Protein AF-A0A250XNU8-F1 (afdb_monomer_lite)

Secondary structure (DSSP, 8-state):
------PPP----------------------------S--HHHHHHHHHHHHHHHHHHHHHHHHHHHHHHHHHS--PPP-------------------TT--S------SS-HHHHTTTTT-PPPS---------HHHHHHHHHHHHHHHHHHHHHHHHHTS-GGGGSPPPSS-HHHHHHHHHHHHHHHHHHHHHHHTT-HHHHHHHHHHHHSTTT-HHHHHHHHHHT-S-HHHHHHHHHHHHHHHHHHHHH-THHHHTT-TT----HHHHHHHHHHHHHHHHHHHHHHHHHHHHS-HHHHHHHHHTS---

Sequence (311 aa):
MMLQCIQPNFQKCSKSLSNGVGKSKRSREHRLTRNSGPESSKAGLNEDVLARLKAAEEEAAMLRKELEAAKSRVSEPPATDVIEVKPKRFDSVDQRETVFTDKTQKRASWLSEADVEFFTGSAPPEESSQEGEGDPEMQQTVQKRLALGIIASLALGAFALVPTDALRLKPPKPMYFYIVPLLRIKDLLEECGPIIQDADWSTLRILLPRVTGPPNNARSNLDNVIALLDDTRTAEKATKLAAEFFEYLDSIDFNKYYDAMPSVTLTGAQNAQYAEFSGKALVVALQKLDSFLALLPSQAKADAITQMPVY

Radius of gyration: 34.99 Å; chains: 1; bounding box: 85×109×74 Å

Foldseek 3Di:
DDDDDDDDDDDDDDDDDDDDDDDDDDDDDDDDDDDDDPDPPPVVVVVVVVVVVVVVVVVVVVVVVVVVVVVVVVPDDDDDDDPDPPDDDPPPPDPPPPPDDDPDDPDDDPQDPVNVCVVPDPDDPPPDPDPDDDDVVVVVVVVVVVVVVVVVVVVVVVVVPPPCLVVPPQDPDDLLVLVLLLVVLLVLLVVVLVCLVVLVLVVVVVSLCCCCDPPSVNLVSLSNNLNPDPDPVLSVVSVVLSVLLVVLSVQLNCCVVVVVDPDDPQDPVNSNVSSVRSNVSSVVSSVSSVVSVVSDDPVSVVVNVVPHDDD

Structure (mmCIF, N/CA/C/O backbone):
data_AF-A0A250XNU8-F1
#
_entry.id   AF-A0A250XNU8-F1
#
loop_
_atom_site.group_PDB
_atom_site.id
_atom_site.type_symbol
_atom_site.label_atom_id
_atom_site.label_alt_id
_atom_site.label_comp_id
_atom_site.label_asym_id
_atom_site.label_entity_id
_atom_site.label_seq_id
_atom_site.pdbx_PDB_ins_code
_atom_site.Cartn_x
_atom_site.Cartn_y
_atom_site.Cartn_z
_atom_site.occupancy
_atom_site.B_iso_or_equiv
_atom_site.auth_seq_id
_atom_site.auth_comp_id
_atom_site.auth_asym_id
_atom_site.auth_atom_id
_atom_site.pdbx_PDB_model_num
ATOM 1 N N . MET A 1 1 ? 3.531 -50.150 -28.684 1.00 44.72 1 MET A N 1
ATOM 2 C CA . MET A 1 1 ? 4.680 -49.271 -28.992 1.00 44.72 1 MET A CA 1
ATOM 3 C C . MET A 1 1 ? 4.492 -47.995 -28.170 1.00 44.72 1 MET A C 1
ATOM 5 O O . MET A 1 1 ? 3.840 -47.084 -28.641 1.00 44.72 1 MET A O 1
ATOM 9 N N . MET A 1 2 ? 4.664 -47.987 -26.844 1.00 40.81 2 MET A N 1
ATOM 10 C CA . MET A 1 2 ? 5.919 -47.934 -26.069 1.00 40.81 2 MET A CA 1
ATOM 11 C C . MET A 1 2 ? 6.975 -46.991 -26.654 1.00 40.81 2 MET A C 1
ATOM 13 O O . MET A 1 2 ? 7.765 -47.409 -27.491 1.00 40.81 2 MET A O 1
ATOM 17 N N . LEU A 1 3 ? 6.998 -45.756 -26.151 1.00 45.66 3 LEU A N 1
ATOM 18 C CA . LEU A 1 3 ? 8.176 -44.893 -26.105 1.00 45.66 3 LEU A CA 1
ATOM 19 C C . LEU A 1 3 ? 8.165 -44.169 -24.751 1.00 45.66 3 LEU A C 1
ATOM 21 O O . LEU A 1 3 ? 7.416 -43.225 -24.523 1.00 45.66 3 LEU A O 1
ATOM 25 N N . GLN A 1 4 ? 8.951 -44.729 -23.832 1.00 46.41 4 GLN A N 1
ATOM 26 C CA . GLN A 1 4 ? 9.389 -44.139 -22.572 1.00 46.41 4 GLN A CA 1
ATOM 27 C C . GLN A 1 4 ? 10.620 -43.263 -22.845 1.00 46.41 4 GLN A C 1
ATOM 29 O O . GLN A 1 4 ? 11.576 -43.747 -23.443 1.00 46.41 4 GLN A O 1
ATOM 34 N N . CYS A 1 5 ? 10.634 -42.034 -22.330 1.00 46.59 5 CYS A N 1
ATOM 35 C CA . CYS A 1 5 ? 11.836 -41.217 -22.110 1.00 46.59 5 CYS A CA 1
ATOM 36 C C . CYS A 1 5 ? 11.643 -40.525 -20.746 1.00 46.59 5 CYS A C 1
ATOM 38 O O . CYS A 1 5 ? 10.775 -39.673 -20.608 1.00 46.59 5 CYS A O 1
ATOM 40 N N . ILE A 1 6 ? 12.129 -41.127 -19.656 1.00 53.00 6 ILE A N 1
ATOM 41 C CA . ILE A 1 6 ? 13.430 -40.879 -18.998 1.00 53.00 6 ILE A CA 1
ATOM 42 C C . ILE A 1 6 ? 13.467 -39.521 -18.275 1.00 53.00 6 ILE A C 1
ATOM 44 O O . ILE A 1 6 ? 13.682 -38.474 -18.877 1.00 53.00 6 ILE A O 1
ATOM 48 N N . GLN A 1 7 ? 13.309 -39.584 -16.950 1.00 45.78 7 GLN A N 1
ATOM 49 C CA . GLN A 1 7 ? 13.740 -38.553 -16.003 1.00 45.78 7 GLN A CA 1
ATOM 50 C C . GLN A 1 7 ? 15.208 -38.760 -15.606 1.00 45.78 7 GLN A C 1
ATOM 52 O O . GLN A 1 7 ? 15.625 -39.915 -15.471 1.00 45.78 7 GLN A O 1
ATOM 57 N N . PRO A 1 8 ? 15.951 -37.694 -15.262 1.00 60.38 8 PRO A N 1
ATOM 58 C CA . PRO A 1 8 ? 17.118 -37.811 -14.408 1.00 60.38 8 PRO A CA 1
ATOM 59 C C . PRO A 1 8 ? 16.835 -37.338 -12.973 1.00 60.38 8 PRO A C 1
ATOM 61 O O . PRO A 1 8 ? 16.539 -36.178 -12.698 1.00 60.38 8 PRO A O 1
ATOM 64 N N . ASN A 1 9 ? 17.006 -38.297 -12.064 1.00 39.38 9 ASN A N 1
ATOM 65 C CA . ASN A 1 9 ? 17.339 -38.135 -10.653 1.00 39.38 9 ASN A CA 1
ATOM 66 C C . ASN A 1 9 ? 18.546 -37.198 -10.469 1.00 39.38 9 ASN A C 1
ATOM 68 O O . ASN A 1 9 ? 19.598 -37.452 -11.053 1.00 39.38 9 ASN A O 1
ATOM 72 N N . PHE A 1 10 ? 18.460 -36.235 -9.549 1.00 43.62 10 PHE A N 1
ATOM 73 C CA . PHE A 1 10 ? 19.642 -35.671 -8.890 1.00 43.62 10 PHE A CA 1
ATOM 74 C C . PHE A 1 10 ? 19.550 -35.900 -7.380 1.00 43.62 10 PHE A C 1
ATOM 76 O O . PHE A 1 10 ? 18.872 -35.196 -6.634 1.00 43.62 10 PHE A O 1
ATOM 83 N N . GLN A 1 11 ? 20.234 -36.957 -6.945 1.00 44.53 11 GLN A N 1
ATOM 84 C CA . GLN A 1 11 ? 20.509 -37.259 -5.550 1.00 44.53 11 GLN A CA 1
ATOM 85 C C . GLN A 1 11 ? 21.626 -36.356 -5.009 1.00 44.53 11 GLN A C 1
ATOM 87 O O . GLN A 1 11 ? 22.696 -36.246 -5.596 1.00 44.53 11 GLN A O 1
ATOM 92 N N . LYS A 1 12 ? 21.352 -35.792 -3.828 1.00 39.25 12 LYS A N 1
ATOM 93 C CA . LYS A 1 12 ? 22.215 -35.700 -2.636 1.00 39.25 12 LYS A CA 1
ATOM 94 C C . LYS A 1 12 ? 23.729 -35.555 -2.858 1.00 39.25 12 LYS A C 1
ATOM 96 O O . LYS A 1 12 ? 24.420 -36.526 -3.144 1.00 39.25 12 LYS A O 1
ATOM 101 N N . CYS A 1 13 ? 24.257 -34.403 -2.442 1.00 37.22 13 CYS A N 1
ATOM 102 C CA . CYS A 1 13 ? 25.621 -34.300 -1.930 1.00 37.22 13 CYS A CA 1
ATOM 103 C C . CYS A 1 13 ? 25.599 -33.662 -0.531 1.00 37.22 13 CYS A C 1
ATOM 105 O O . CYS A 1 13 ? 25.370 -32.468 -0.362 1.00 37.22 13 CYS A O 1
ATOM 107 N N . SER A 1 14 ? 25.783 -34.508 0.480 1.00 41.81 14 SER A N 1
ATOM 108 C CA . SER A 1 14 ? 26.055 -34.174 1.878 1.00 41.81 14 SER A CA 1
ATOM 109 C C . SER A 1 14 ? 27.567 -34.090 2.116 1.00 41.81 14 SER A C 1
ATOM 111 O O . SER A 1 14 ? 28.265 -34.997 1.663 1.00 41.81 14 SER A O 1
ATOM 113 N N . LYS A 1 15 ? 28.042 -33.083 2.867 1.00 45.88 15 LYS A N 1
ATOM 114 C CA . LYS A 1 15 ? 29.279 -33.038 3.702 1.00 45.88 15 LYS A CA 1
ATOM 115 C C . LYS A 1 15 ? 29.404 -31.608 4.265 1.00 45.88 15 LYS A C 1
ATOM 117 O O . LYS A 1 15 ? 29.490 -30.667 3.494 1.00 45.88 15 LYS A O 1
ATOM 122 N N . SER A 1 16 ? 29.123 -31.344 5.543 1.00 38.50 16 SER A N 1
ATOM 123 C CA . SER A 1 16 ? 29.946 -31.564 6.752 1.00 38.50 16 SER A CA 1
ATOM 124 C C . SER A 1 16 ? 31.212 -30.691 6.841 1.00 38.50 16 SER A C 1
ATOM 126 O O . SER A 1 16 ? 32.214 -31.002 6.207 1.00 38.50 16 SER A O 1
ATOM 128 N N . LEU A 1 17 ? 31.167 -29.669 7.702 1.00 41.94 17 LEU A N 1
ATOM 129 C CA . LEU A 1 17 ? 32.287 -29.002 8.398 1.00 41.94 17 LEU A CA 1
ATOM 130 C C . LEU A 1 17 ? 31.628 -28.178 9.527 1.00 41.94 17 LEU A C 1
ATOM 132 O O . LEU A 1 17 ? 30.915 -27.228 9.238 1.00 41.94 17 LEU A O 1
ATOM 136 N N . SER A 1 18 ? 31.497 -28.635 10.775 1.00 38.06 18 SER A N 1
ATOM 137 C CA . SER A 1 18 ? 32.474 -28.931 11.837 1.00 38.06 18 SER A CA 1
ATOM 138 C C . SER A 1 18 ? 33.272 -27.722 12.360 1.00 38.06 18 SER A C 1
ATOM 140 O O . SER A 1 18 ? 34.237 -27.295 11.739 1.00 38.06 18 SER A O 1
ATOM 142 N N . ASN A 1 19 ? 32.905 -27.334 13.588 1.00 34.69 19 ASN A N 1
ATOM 143 C CA . ASN A 1 19 ? 33.719 -26.843 14.708 1.00 34.69 19 ASN A CA 1
ATOM 144 C C . ASN A 1 19 ? 34.368 -25.447 14.672 1.00 34.69 19 ASN A C 1
ATOM 146 O O . ASN A 1 19 ? 35.379 -25.212 14.024 1.00 34.69 19 ASN A O 1
ATOM 150 N N . GLY A 1 20 ? 33.882 -24.598 15.586 1.00 34.53 20 GLY A N 1
ATOM 151 C CA . GLY A 1 20 ? 34.583 -23.440 16.140 1.00 34.53 20 GLY A CA 1
ATOM 152 C C . GLY A 1 20 ? 34.118 -23.174 17.576 1.00 34.53 20 GLY A C 1
ATOM 153 O O . GLY A 1 20 ? 33.147 -22.463 17.806 1.00 34.53 20 GLY A O 1
ATOM 154 N N . VAL A 1 21 ? 34.790 -23.805 18.540 1.00 38.69 21 VAL A N 1
ATOM 155 C CA . VAL A 1 21 ? 34.647 -23.605 19.990 1.00 38.69 21 VAL A CA 1
ATOM 156 C C . VAL A 1 21 ? 35.494 -22.402 20.410 1.00 38.69 21 VAL A C 1
ATOM 158 O O . VAL A 1 21 ? 36.678 -22.356 20.096 1.00 38.69 21 VAL A O 1
ATOM 161 N N . GLY A 1 22 ? 34.925 -21.477 21.188 1.00 35.28 22 GLY A N 1
ATOM 162 C CA . GLY A 1 22 ? 35.669 -20.379 21.813 1.00 35.28 22 GLY A CA 1
ATOM 163 C C . GLY A 1 22 ? 34.950 -19.810 23.037 1.00 35.28 22 GLY A C 1
ATOM 164 O O . GLY A 1 22 ? 34.123 -18.914 22.923 1.00 35.28 22 GLY A O 1
ATOM 165 N N . LYS A 1 23 ? 35.264 -20.347 24.221 1.00 39.94 23 LYS A N 1
ATOM 166 C CA . LYS A 1 23 ? 34.900 -19.807 25.544 1.00 39.94 23 LYS A CA 1
ATOM 167 C C . LYS A 1 23 ? 35.956 -18.786 25.999 1.00 39.94 23 LYS A C 1
ATOM 169 O O . LYS A 1 23 ? 37.128 -19.141 25.999 1.00 39.94 23 LYS A O 1
ATOM 174 N N . SER A 1 24 ? 35.556 -17.622 26.525 1.00 36.47 24 SER A N 1
ATOM 175 C CA . SER A 1 24 ? 36.262 -16.903 27.617 1.00 36.47 24 SER A CA 1
ATOM 176 C C . SER A 1 24 ? 35.416 -15.706 28.091 1.00 36.47 24 SER A C 1
ATOM 178 O O . SER A 1 24 ? 35.106 -14.827 27.303 1.00 36.47 24 SER A O 1
ATOM 180 N N . LYS A 1 25 ? 34.764 -15.783 29.260 1.00 40.06 25 LYS A N 1
ATOM 181 C CA . LYS A 1 25 ? 35.208 -15.336 30.606 1.00 40.06 25 LYS A CA 1
ATOM 182 C C . LYS A 1 25 ? 35.090 -13.818 30.872 1.00 40.06 25 LYS A C 1
ATOM 184 O O . LYS A 1 25 ? 35.911 -13.033 30.432 1.00 40.06 25 LYS A O 1
ATOM 189 N N . ARG A 1 26 ? 34.092 -13.497 31.714 1.00 40.00 26 ARG A N 1
ATOM 190 C CA . ARG A 1 26 ? 34.085 -12.596 32.895 1.00 40.00 26 ARG A CA 1
ATOM 191 C C . ARG A 1 26 ? 35.078 -11.418 32.950 1.00 40.00 26 ARG A C 1
ATOM 193 O O . ARG A 1 26 ? 36.267 -11.642 33.128 1.00 40.00 26 ARG A O 1
ATOM 200 N N . SER A 1 27 ? 34.519 -10.217 33.114 1.00 38.59 27 SER A N 1
ATOM 201 C CA . SER A 1 27 ? 34.834 -9.261 34.200 1.00 38.59 27 SER A CA 1
ATOM 202 C C . SER A 1 27 ? 33.650 -8.288 34.324 1.00 38.59 27 SER A C 1
ATOM 204 O O . SER A 1 27 ? 33.227 -7.730 33.323 1.00 38.59 27 SER A O 1
ATOM 206 N N . ARG A 1 28 ? 32.871 -8.290 35.412 1.00 37.62 28 ARG A N 1
ATOM 207 C CA . ARG A 1 28 ? 33.139 -7.791 36.777 1.00 37.62 28 ARG A CA 1
ATOM 208 C C . ARG A 1 28 ? 32.902 -6.276 36.886 1.00 37.62 28 ARG A C 1
ATOM 210 O O . ARG A 1 28 ? 33.751 -5.478 36.528 1.00 37.62 28 ARG A O 1
ATOM 217 N N . GLU A 1 29 ? 31.697 -5.969 37.365 1.00 36.50 29 GLU A N 1
ATOM 218 C CA . GLU A 1 29 ? 31.334 -4.948 38.357 1.00 36.50 29 GLU A CA 1
ATOM 219 C C . GLU A 1 29 ? 32.153 -3.647 38.411 1.00 36.50 29 GLU A C 1
ATOM 221 O O . GLU A 1 29 ? 33.276 -3.626 38.903 1.00 36.50 29 GLU A O 1
ATOM 226 N N . HIS A 1 30 ? 31.479 -2.531 38.122 1.00 35.28 30 HIS A N 1
ATOM 227 C CA . HIS A 1 30 ? 31.631 -1.316 38.918 1.00 35.28 30 HIS A CA 1
ATOM 228 C C . HIS A 1 30 ? 30.250 -0.820 39.358 1.00 35.28 30 HIS A C 1
ATOM 230 O O . HIS A 1 30 ? 29.463 -0.263 38.598 1.00 35.28 30 HIS A O 1
ATOM 236 N N . ARG A 1 31 ? 29.969 -1.100 40.629 1.00 34.94 31 ARG A N 1
ATOM 237 C CA . ARG A 1 31 ? 28.932 -0.510 41.471 1.00 34.94 31 ARG A CA 1
ATOM 238 C C . ARG A 1 31 ? 29.526 0.751 42.099 1.00 34.94 31 ARG A C 1
ATOM 240 O O . ARG A 1 31 ? 30.654 0.666 42.571 1.00 34.94 31 ARG A O 1
ATOM 247 N N . LEU A 1 32 ? 28.774 1.855 42.126 1.00 41.28 32 LEU A N 1
ATOM 248 C CA . LEU A 1 32 ? 28.656 2.848 43.221 1.00 41.28 32 LEU A CA 1
ATOM 249 C C . LEU A 1 32 ? 27.839 4.053 42.702 1.00 41.28 32 LEU A C 1
ATOM 251 O O . LEU A 1 32 ? 28.305 4.837 41.890 1.00 41.28 32 LEU A O 1
ATOM 255 N N . THR A 1 33 ? 26.526 4.044 42.955 1.00 40.72 33 THR A N 1
ATOM 256 C CA . THR A 1 33 ? 25.813 4.925 43.913 1.00 40.72 33 THR A CA 1
ATOM 257 C C . THR A 1 33 ? 25.636 6.381 43.476 1.00 40.72 33 THR A C 1
ATOM 259 O O . THR A 1 33 ? 26.584 7.154 43.554 1.00 40.72 33 THR A O 1
ATOM 262 N N . ARG A 1 34 ? 24.379 6.799 43.256 1.00 34.59 34 ARG A N 1
ATOM 263 C CA . ARG A 1 34 ? 23.785 7.898 44.039 1.00 34.59 34 ARG A CA 1
ATOM 264 C C . ARG A 1 34 ? 22.257 7.932 43.929 1.00 34.59 34 ARG A C 1
ATOM 266 O O . ARG A 1 34 ? 21.707 8.058 42.844 1.00 34.59 34 ARG A O 1
ATOM 273 N N . ASN A 1 35 ? 21.610 7.832 45.087 1.00 41.72 35 ASN A N 1
ATOM 274 C CA . ASN A 1 35 ? 20.234 8.251 45.335 1.00 41.72 35 ASN A CA 1
ATOM 275 C C . ASN A 1 35 ? 20.108 9.774 45.178 1.00 41.72 35 ASN A C 1
ATOM 277 O O . ASN A 1 35 ? 20.886 10.500 45.797 1.00 41.72 35 ASN A O 1
ATOM 281 N N . SER A 1 36 ? 19.066 10.234 44.487 1.00 39.69 36 SER A N 1
ATOM 282 C CA . SER A 1 36 ? 18.329 11.467 44.810 1.00 39.69 36 SER A CA 1
ATOM 283 C C . SER A 1 36 ? 16.967 11.421 44.109 1.00 39.69 36 SER A C 1
ATOM 285 O O . SER A 1 36 ? 16.908 11.167 42.909 1.00 39.69 36 SER A O 1
ATOM 287 N N . GLY A 1 37 ? 15.890 11.572 44.884 1.00 32.59 37 GLY A N 1
ATOM 288 C CA . GLY A 1 37 ? 14.507 11.326 44.471 1.00 32.59 37 GLY A CA 1
ATOM 289 C C . GLY A 1 37 ? 13.904 12.349 43.493 1.00 32.59 37 GLY A C 1
ATOM 290 O O . GLY A 1 37 ? 14.539 13.351 43.163 1.00 32.59 37 GLY A O 1
ATOM 291 N N . PRO A 1 38 ? 12.668 12.100 43.022 1.00 45.50 38 PRO A N 1
ATOM 292 C CA . PRO A 1 38 ? 12.003 12.917 42.019 1.00 45.50 38 PRO A CA 1
ATOM 293 C C . PRO A 1 38 ? 11.089 13.959 42.680 1.00 45.50 38 PRO A C 1
ATOM 295 O O . PRO A 1 38 ? 9.905 13.703 42.848 1.00 45.50 38 PRO A O 1
ATOM 298 N N . GLU A 1 39 ? 11.611 15.136 43.039 1.00 43.91 39 GLU A N 1
ATOM 299 C CA . GLU A 1 39 ? 10.767 16.260 43.509 1.00 43.91 39 GLU A CA 1
ATOM 300 C C . GLU A 1 39 ? 11.142 17.648 42.942 1.00 43.91 39 GLU A C 1
ATOM 302 O O . GLU A 1 39 ? 10.697 18.664 43.464 1.00 43.91 39 GLU A O 1
ATOM 307 N N . SER A 1 40 ? 11.885 17.751 41.829 1.00 47.72 40 SER A N 1
ATOM 308 C CA . SER A 1 40 ? 12.228 19.069 41.238 1.00 47.72 40 SER A CA 1
ATOM 309 C C . SER A 1 40 ? 11.658 19.359 39.841 1.00 47.72 40 SER A C 1
ATOM 311 O O . SER A 1 40 ? 11.970 20.395 39.258 1.00 47.72 40 SER A O 1
ATOM 313 N N . SER A 1 41 ? 10.812 18.496 39.273 1.00 53.53 41 SER A N 1
ATOM 314 C CA . SER A 1 41 ? 10.360 18.625 37.875 1.00 53.53 41 SER A CA 1
ATOM 315 C C . SER A 1 41 ? 9.197 19.600 37.645 1.00 53.53 41 SER A C 1
ATOM 317 O O . SER A 1 41 ? 8.913 19.924 36.499 1.00 53.53 41 SER A O 1
ATOM 319 N N . LYS A 1 42 ? 8.535 20.116 38.692 1.00 52.03 42 LYS A N 1
ATOM 320 C CA . LYS A 1 42 ? 7.447 21.108 38.541 1.00 52.03 42 LYS A CA 1
ATOM 321 C C . LYS A 1 42 ? 7.910 22.567 38.588 1.00 52.03 42 LYS A C 1
ATOM 323 O O . LYS A 1 42 ? 7.225 23.420 38.041 1.00 52.03 42 LYS A O 1
ATOM 328 N N . ALA A 1 43 ? 9.053 22.862 39.207 1.00 52.59 43 ALA A N 1
ATOM 329 C CA . ALA A 1 43 ? 9.568 24.231 39.286 1.00 52.59 43 ALA A CA 1
ATOM 330 C C . ALA A 1 43 ? 10.252 24.667 37.976 1.00 52.59 43 ALA A C 1
ATOM 332 O O . ALA A 1 43 ? 9.973 25.758 37.491 1.00 52.59 43 ALA A O 1
ATOM 333 N N . GLY A 1 44 ? 11.044 23.784 37.351 1.00 54.00 44 GLY A N 1
ATOM 334 C CA . GLY A 1 44 ? 11.742 24.091 36.092 1.00 54.00 44 GLY A CA 1
ATOM 335 C C . GLY A 1 44 ? 10.809 24.286 34.890 1.00 54.00 44 GLY A C 1
ATOM 336 O O . GLY A 1 44 ? 11.017 25.189 34.092 1.00 54.00 44 GLY A O 1
ATOM 337 N N . LEU A 1 45 ? 9.711 23.522 34.810 1.00 54.59 45 LEU A N 1
ATOM 338 C CA . LEU A 1 45 ? 8.732 23.663 33.722 1.00 54.59 45 LEU A CA 1
ATOM 339 C C . LEU A 1 45 ? 7.988 25.009 33.758 1.00 54.59 45 LEU A C 1
ATOM 341 O O . LEU A 1 45 ? 7.628 25.532 32.708 1.00 54.59 45 LEU A O 1
ATOM 345 N N . ASN A 1 46 ? 7.765 25.587 34.941 1.00 62.75 46 ASN A N 1
ATOM 346 C CA . ASN A 1 46 ? 7.107 26.891 35.061 1.00 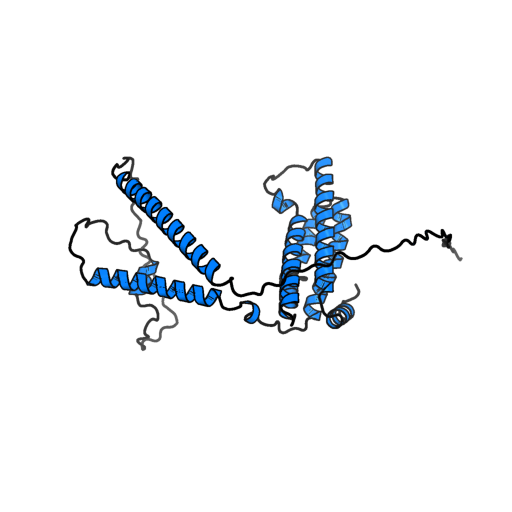62.75 46 ASN A CA 1
ATOM 347 C C . ASN A 1 46 ? 8.043 28.038 34.659 1.00 62.75 46 ASN A C 1
ATOM 349 O O . ASN A 1 46 ? 7.595 29.018 34.069 1.00 62.75 46 ASN A O 1
ATOM 353 N N . GLU A 1 47 ? 9.336 27.907 34.950 1.00 70.31 47 GLU A N 1
ATOM 354 C CA . GLU A 1 47 ? 10.344 28.907 34.601 1.00 70.31 47 GLU A CA 1
ATOM 355 C C . GLU A 1 47 ? 10.640 28.905 33.091 1.00 70.31 47 GLU A C 1
ATOM 357 O O . GLU A 1 47 ? 10.676 29.970 32.474 1.00 70.31 47 GLU A O 1
ATOM 362 N N . ASP A 1 48 ? 10.686 27.725 32.462 1.00 70.81 48 ASP A N 1
ATOM 363 C CA . ASP A 1 48 ? 10.819 27.581 31.006 1.00 70.81 48 ASP A CA 1
ATOM 364 C C . ASP A 1 48 ? 9.596 28.123 30.243 1.00 70.81 48 ASP A C 1
ATOM 366 O O . ASP A 1 48 ? 9.733 28.751 29.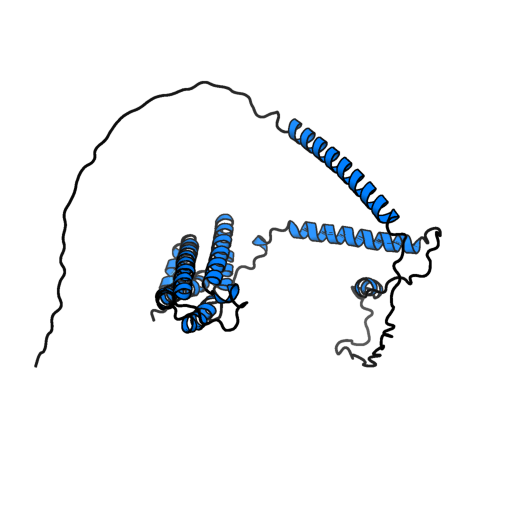190 1.00 70.81 48 ASP A O 1
ATOM 370 N N . VAL A 1 49 ? 8.382 27.934 30.774 1.00 71.00 49 VAL A N 1
ATOM 371 C CA . VAL A 1 49 ? 7.154 28.498 30.183 1.00 71.00 49 VAL A CA 1
ATOM 372 C C . VAL A 1 49 ? 7.119 30.022 30.330 1.00 71.00 49 VAL A C 1
ATOM 374 O O . VAL A 1 49 ? 6.745 30.712 29.383 1.00 71.00 49 VAL A O 1
ATOM 377 N N . LEU A 1 50 ? 7.566 30.568 31.467 1.00 76.00 50 LEU A N 1
ATOM 378 C CA . LEU A 1 50 ? 7.679 32.018 31.672 1.00 76.00 50 LEU A CA 1
ATOM 379 C C . LEU A 1 50 ? 8.738 32.654 30.760 1.00 76.00 50 LEU A C 1
ATOM 381 O O . LEU A 1 50 ? 8.510 33.742 30.231 1.00 76.00 50 LEU A O 1
ATOM 385 N N . ALA A 1 51 ? 9.865 31.978 30.530 1.00 80.81 51 ALA A N 1
ATOM 386 C CA . ALA A 1 51 ? 10.880 32.425 29.577 1.00 80.81 51 ALA A CA 1
ATOM 387 C C . ALA A 1 51 ? 10.341 32.423 28.137 1.00 80.81 51 ALA A C 1
ATOM 389 O O . ALA A 1 51 ? 10.562 33.370 27.382 1.00 80.81 51 ALA A O 1
ATOM 390 N N . ARG A 1 52 ? 9.561 31.398 27.774 1.00 78.81 52 ARG A N 1
ATOM 391 C CA . ARG A 1 52 ? 8.947 31.280 26.447 1.00 78.81 52 ARG A CA 1
ATOM 392 C C . ARG A 1 52 ? 7.827 32.296 26.208 1.00 78.81 52 ARG A C 1
ATOM 394 O O . ARG A 1 52 ? 7.685 32.771 25.087 1.00 78.81 52 ARG A O 1
ATOM 401 N N . LEU A 1 53 ? 7.073 32.665 27.246 1.00 76.00 53 LEU A N 1
ATOM 402 C CA . LEU A 1 53 ? 6.070 33.735 27.176 1.00 76.00 53 LEU A CA 1
ATOM 403 C C . LEU A 1 53 ? 6.716 35.108 26.968 1.00 76.00 53 LEU A C 1
ATOM 405 O O . LEU A 1 53 ? 6.258 35.860 26.116 1.00 76.00 53 LEU A O 1
ATOM 409 N N . LYS A 1 54 ? 7.818 35.406 27.668 1.00 82.75 54 LYS A N 1
ATOM 410 C CA . LYS A 1 54 ? 8.558 36.663 27.468 1.00 82.75 54 LYS A CA 1
ATOM 411 C C . LYS A 1 54 ? 9.160 36.769 26.067 1.00 82.75 54 LYS A C 1
ATOM 413 O O . LYS A 1 54 ? 9.023 37.807 25.432 1.00 82.75 54 LYS A O 1
ATOM 418 N N . ALA A 1 55 ? 9.745 35.684 25.554 1.00 81.19 55 ALA A N 1
ATOM 419 C CA . ALA A 1 55 ? 10.253 35.649 24.182 1.00 81.19 55 ALA A CA 1
ATOM 420 C C . ALA A 1 55 ? 9.133 35.872 23.145 1.00 81.19 55 ALA A C 1
ATOM 422 O O . ALA A 1 55 ? 9.308 36.623 22.189 1.00 81.19 55 ALA A O 1
ATOM 423 N N . ALA A 1 56 ? 7.953 35.284 23.368 1.00 78.69 56 ALA A N 1
ATOM 424 C CA . ALA A 1 56 ? 6.798 35.476 22.493 1.00 78.69 56 ALA A CA 1
ATOM 425 C C . ALA A 1 56 ? 6.230 36.909 22.548 1.00 78.69 56 ALA A C 1
ATOM 427 O O . ALA A 1 56 ? 5.786 37.434 21.526 1.00 78.69 56 ALA A O 1
ATOM 428 N N . GLU A 1 57 ? 6.255 37.563 23.714 1.00 79.56 57 GLU A N 1
ATOM 429 C CA . GLU A 1 57 ? 5.847 38.968 23.852 1.00 79.56 57 GLU A CA 1
ATOM 430 C C . GLU A 1 57 ? 6.810 39.926 23.131 1.00 79.56 57 GLU A C 1
ATOM 432 O O . GLU A 1 57 ? 6.364 40.881 22.489 1.00 79.56 57 GLU A O 1
ATOM 437 N N . GLU A 1 58 ? 8.116 39.651 23.168 1.00 82.25 58 GLU A N 1
ATOM 438 C CA . GLU A 1 58 ? 9.132 40.447 22.469 1.00 82.25 58 GLU A CA 1
ATOM 439 C C . GLU A 1 58 ? 9.024 40.318 20.940 1.00 82.25 58 GLU A C 1
ATOM 441 O O . GLU A 1 58 ? 9.062 41.327 20.228 1.00 82.25 58 GLU A O 1
ATOM 446 N N . GLU A 1 59 ? 8.793 39.109 20.419 1.00 69.31 59 GLU A N 1
ATOM 447 C CA . GLU A 1 59 ? 8.577 38.888 18.982 1.00 69.31 59 GLU A CA 1
ATOM 448 C C . GLU A 1 59 ? 7.264 39.518 18.488 1.00 69.31 59 GLU A C 1
ATOM 450 O O . GLU A 1 59 ? 7.224 40.134 17.418 1.00 69.31 59 GLU A O 1
ATOM 455 N N . ALA A 1 60 ? 6.196 39.465 19.290 1.00 70.62 60 ALA A N 1
ATOM 456 C CA . ALA A 1 60 ? 4.933 40.124 18.959 1.00 70.62 60 ALA A CA 1
ATOM 457 C C . ALA A 1 60 ? 5.068 41.657 18.914 1.00 70.62 60 ALA A C 1
ATOM 459 O O . ALA A 1 60 ? 4.447 42.315 18.072 1.00 70.62 60 ALA A O 1
ATOM 460 N N . ALA A 1 61 ? 5.892 42.243 19.787 1.00 77.19 61 ALA A N 1
ATOM 461 C CA . ALA A 1 61 ? 6.175 43.676 19.768 1.00 77.19 61 ALA A CA 1
ATOM 462 C C . ALA A 1 61 ? 6.980 44.091 18.524 1.00 77.19 61 ALA A C 1
ATOM 464 O O . ALA A 1 61 ? 6.731 45.161 17.964 1.00 77.19 61 ALA A O 1
ATOM 465 N N . MET A 1 62 ? 7.902 43.244 18.058 1.00 80.94 62 MET A N 1
ATOM 466 C CA . MET A 1 62 ? 8.643 43.466 16.810 1.00 80.94 62 MET A CA 1
ATOM 467 C C . MET A 1 62 ? 7.721 43.407 15.588 1.00 80.94 62 MET A C 1
ATOM 469 O O . MET A 1 62 ? 7.711 44.341 14.789 1.00 80.94 62 MET A O 1
ATOM 473 N N . LEU A 1 63 ? 6.862 42.390 15.497 1.00 71.12 63 LEU A N 1
ATOM 474 C CA . LEU A 1 63 ? 5.900 42.255 14.397 1.00 71.12 63 LEU A CA 1
ATOM 475 C C . LEU A 1 63 ? 4.870 43.393 14.367 1.00 71.12 63 LEU A C 1
ATOM 477 O O . LEU A 1 63 ? 4.455 43.828 13.294 1.00 71.12 63 LEU A O 1
ATOM 481 N N . ARG A 1 64 ? 4.476 43.932 15.529 1.00 78.12 64 ARG A N 1
ATOM 482 C CA . ARG A 1 64 ? 3.623 45.133 15.586 1.00 78.12 64 ARG A CA 1
ATOM 483 C C . ARG A 1 64 ? 4.327 46.368 15.035 1.00 78.12 64 ARG A C 1
ATOM 485 O O . ARG A 1 64 ? 3.713 47.101 14.266 1.00 78.12 64 ARG A O 1
ATOM 492 N N . LYS A 1 65 ? 5.611 46.558 15.352 1.00 84.00 65 LYS A N 1
ATOM 493 C CA . LYS A 1 65 ? 6.415 47.646 14.773 1.00 84.00 65 LYS A CA 1
ATOM 494 C C . LYS A 1 65 ? 6.592 47.478 13.265 1.00 84.00 65 LYS A C 1
ATOM 496 O O . LYS A 1 65 ? 6.507 48.462 12.538 1.00 84.00 65 LYS A O 1
ATOM 501 N N . GLU A 1 66 ? 6.783 46.253 12.780 1.00 80.81 66 GLU A N 1
ATOM 502 C CA . GLU A 1 66 ? 6.849 45.968 11.342 1.00 80.81 66 GLU A CA 1
ATOM 503 C C . GLU A 1 66 ? 5.511 46.221 10.640 1.00 80.81 66 GLU A C 1
ATOM 505 O O . GLU A 1 66 ? 5.501 46.791 9.553 1.00 80.81 66 GLU A O 1
ATOM 510 N N . LEU A 1 67 ? 4.378 45.884 11.266 1.00 73.62 67 LEU A N 1
ATOM 511 C CA . LEU A 1 67 ? 3.051 46.183 10.722 1.00 73.62 67 LEU A CA 1
ATOM 512 C C . LEU A 1 67 ? 2.727 47.679 10.735 1.00 73.62 67 LEU A C 1
ATOM 514 O O . LEU A 1 67 ? 2.114 48.167 9.791 1.00 73.62 67 LEU A O 1
ATOM 518 N N . GLU A 1 68 ? 3.135 48.426 11.757 1.00 77.00 68 GLU A N 1
ATOM 519 C CA . GLU A 1 68 ? 3.001 49.890 11.785 1.00 77.00 68 GLU A CA 1
ATOM 520 C C . GLU A 1 68 ? 3.917 50.559 10.744 1.00 77.00 68 GLU A C 1
ATOM 522 O O . GLU A 1 68 ? 3.509 51.497 10.050 1.00 77.00 68 GLU A O 1
ATOM 527 N N . ALA A 1 69 ? 5.121 50.019 10.536 1.00 75.12 69 ALA A N 1
ATOM 528 C CA . ALA A 1 69 ? 6.019 50.445 9.464 1.00 75.12 69 ALA A CA 1
ATOM 529 C C . ALA A 1 69 ? 5.484 50.069 8.067 1.00 75.12 69 ALA A C 1
ATOM 531 O O . ALA A 1 69 ? 5.637 50.836 7.119 1.00 75.12 69 ALA A O 1
ATOM 532 N N . ALA A 1 70 ? 4.814 48.924 7.923 1.00 69.06 70 ALA A N 1
ATOM 533 C CA . ALA A 1 70 ? 4.170 48.518 6.676 1.00 69.06 70 ALA A CA 1
ATOM 534 C C . ALA A 1 70 ? 2.923 49.364 6.387 1.00 69.06 70 ALA A C 1
ATOM 536 O O . ALA A 1 70 ? 2.734 49.805 5.259 1.00 69.06 70 ALA A O 1
ATOM 537 N N . LYS A 1 71 ? 2.115 49.676 7.407 1.00 70.56 71 LYS A N 1
ATOM 538 C CA . LYS A 1 71 ? 0.945 50.558 7.277 1.00 70.56 71 LYS A CA 1
ATOM 539 C C . LYS A 1 71 ? 1.329 51.983 6.886 1.00 70.56 71 LYS A C 1
ATOM 541 O O . LYS A 1 71 ? 0.635 52.585 6.078 1.00 70.56 71 LYS A O 1
ATOM 546 N N . SER A 1 72 ? 2.450 52.501 7.388 1.00 62.97 72 SER A N 1
ATOM 547 C CA . SER A 1 72 ? 2.956 53.819 6.973 1.00 62.97 72 SER A CA 1
ATOM 548 C C . SER A 1 72 ? 3.604 53.824 5.580 1.00 62.97 72 SER A C 1
ATOM 550 O O . SER A 1 72 ? 3.687 54.881 4.962 1.00 62.97 72 SER A O 1
ATOM 552 N N . ARG A 1 73 ? 3.998 52.660 5.037 1.00 56.12 73 ARG A N 1
ATOM 553 C CA . ARG A 1 73 ? 4.537 52.516 3.668 1.00 56.12 73 ARG A CA 1
ATOM 554 C C . ARG A 1 73 ? 3.482 52.325 2.571 1.00 56.12 73 ARG A C 1
ATOM 556 O O . ARG A 1 73 ? 3.839 52.388 1.403 1.00 56.12 73 ARG A O 1
ATOM 563 N N . VAL A 1 74 ? 2.209 52.109 2.910 1.00 52.41 74 VAL A N 1
ATOM 564 C CA . VAL A 1 74 ? 1.117 51.890 1.929 1.00 52.41 74 VAL A CA 1
ATOM 565 C C . VAL A 1 74 ? 0.394 53.199 1.542 1.00 52.41 74 VAL A C 1
ATOM 567 O O . VAL A 1 74 ? -0.567 53.188 0.783 1.00 52.41 74 VAL A O 1
ATOM 570 N N . SER A 1 75 ? 0.887 54.361 1.984 1.00 50.59 75 SER A N 1
ATOM 571 C CA . SER A 1 75 ? 0.353 55.683 1.609 1.00 50.59 75 SER A CA 1
ATOM 572 C C . SER A 1 75 ? 1.052 56.301 0.382 1.00 50.59 75 SER A C 1
ATOM 574 O O . SER A 1 75 ? 1.441 57.464 0.423 1.00 50.59 75 SER A O 1
ATOM 576 N N . GLU A 1 76 ? 1.207 55.560 -0.716 1.00 41.06 76 GLU A N 1
ATOM 577 C CA . GLU A 1 76 ? 1.577 56.124 -2.027 1.00 41.06 76 GLU A CA 1
ATOM 578 C C . GLU A 1 76 ? 0.952 55.274 -3.154 1.00 41.06 76 GLU A C 1
ATOM 580 O O . GLU A 1 76 ? 1.246 54.079 -3.246 1.00 41.06 76 GLU A O 1
ATOM 585 N N . PRO A 1 77 ? 0.059 55.833 -3.997 1.00 48.22 77 PRO A N 1
ATOM 586 C CA . PRO A 1 77 ? -0.624 55.061 -5.029 1.00 48.22 77 PRO A CA 1
ATOM 587 C C . PRO A 1 77 ? 0.212 54.978 -6.317 1.00 48.22 77 PRO A C 1
ATOM 589 O O . PRO A 1 77 ? 0.629 56.016 -6.837 1.00 48.22 77 PRO A O 1
ATOM 592 N N . PRO A 1 78 ? 0.396 53.794 -6.926 1.00 43.75 78 PRO A N 1
ATOM 593 C CA . PRO A 1 78 ? 0.763 53.721 -8.330 1.00 43.75 78 PRO A CA 1
ATOM 594 C C . PRO A 1 78 ? -0.492 53.807 -9.208 1.00 43.75 78 PRO A C 1
ATOM 596 O O . PRO A 1 78 ? -1.415 52.999 -9.114 1.00 43.75 78 PRO A O 1
ATOM 599 N N . ALA A 1 79 ? -0.498 54.801 -10.093 1.00 44.56 79 ALA A N 1
ATOM 600 C CA . ALA A 1 79 ? -1.387 54.872 -11.240 1.00 44.56 79 ALA A CA 1
ATOM 601 C C . ALA A 1 79 ? -1.041 53.765 -12.250 1.00 44.56 79 ALA A C 1
ATOM 603 O O . ALA A 1 79 ? 0.130 53.620 -12.599 1.00 44.56 79 ALA A O 1
ATOM 604 N N . THR A 1 80 ? -2.040 53.017 -12.733 1.00 41.94 80 THR A N 1
ATOM 605 C CA . THR A 1 80 ? -2.287 52.741 -14.169 1.00 41.94 80 THR A CA 1
ATOM 606 C C . THR A 1 80 ? -3.506 51.824 -14.384 1.00 41.94 80 THR A C 1
ATOM 608 O O . THR A 1 80 ? -3.621 50.753 -13.800 1.00 41.94 80 THR A O 1
ATOM 611 N N . ASP A 1 81 ? -4.391 52.317 -15.254 1.00 40.44 81 ASP A N 1
ATOM 612 C CA . ASP A 1 81 ? -5.286 51.651 -16.210 1.00 40.44 81 ASP A CA 1
ATOM 613 C C . ASP A 1 81 ? -6.369 50.673 -15.722 1.00 40.44 81 ASP A C 1
ATOM 615 O O . ASP A 1 81 ? -6.254 49.448 -15.743 1.00 40.44 81 ASP A O 1
ATOM 619 N N . VAL A 1 82 ? -7.518 51.279 -15.411 1.00 39.34 82 VAL A N 1
ATOM 620 C CA . VAL A 1 82 ? -8.829 50.644 -15.258 1.00 39.34 82 VAL A CA 1
ATOM 621 C C . VAL A 1 82 ? -9.369 50.239 -16.635 1.00 39.34 82 VAL A C 1
ATOM 623 O O . VAL A 1 82 ? -9.755 51.086 -17.439 1.00 39.34 82 VAL A O 1
ATOM 626 N N . ILE A 1 83 ? -9.460 48.935 -16.896 1.00 48.38 83 ILE A N 1
ATOM 627 C CA . ILE A 1 83 ? -10.343 48.400 -17.939 1.00 48.38 83 ILE A CA 1
ATOM 628 C C . ILE A 1 83 ? -11.741 48.286 -17.319 1.00 48.38 83 ILE A C 1
ATOM 630 O O . ILE A 1 83 ? -12.013 47.371 -16.541 1.00 48.38 83 ILE A O 1
ATOM 634 N N . GLU A 1 84 ? -12.635 49.218 -17.654 1.00 48.84 84 GLU A N 1
ATOM 635 C CA . GLU A 1 84 ? -14.058 49.142 -17.306 1.00 48.84 84 GLU A CA 1
ATOM 636 C C . GLU A 1 84 ? -14.727 47.967 -18.039 1.00 48.84 84 GLU A C 1
ATOM 638 O O . GLU A 1 84 ? -15.242 48.102 -19.151 1.00 48.84 84 GLU A O 1
ATOM 643 N N . VAL A 1 85 ? -14.774 46.792 -17.408 1.00 49.88 85 VAL A N 1
ATOM 644 C CA . VAL A 1 85 ? -15.711 45.735 -17.807 1.00 49.88 85 VAL A CA 1
ATOM 645 C C . VAL A 1 85 ? -16.961 45.870 -16.950 1.00 49.88 85 VAL A C 1
ATOM 647 O O . VAL A 1 85 ? -17.035 45.384 -15.825 1.00 49.88 85 VAL A O 1
ATOM 650 N N . LYS A 1 86 ? -17.966 46.550 -17.503 1.00 47.91 86 LYS A N 1
ATOM 651 C CA . LYS A 1 86 ? -19.315 46.640 -16.933 1.00 47.91 86 LYS A CA 1
ATOM 652 C C . LYS A 1 86 ? -19.862 45.214 -16.713 1.00 47.91 86 LYS A C 1
ATOM 654 O O . LYS A 1 86 ? -19.998 44.483 -17.699 1.00 47.91 86 LYS A O 1
ATOM 659 N N . PRO A 1 87 ? -20.194 44.780 -15.482 1.00 52.62 87 PRO A N 1
ATOM 660 C CA . PRO A 1 87 ? -20.730 43.441 -15.273 1.00 52.62 87 PRO A CA 1
ATOM 661 C C . PRO A 1 87 ? -22.125 43.346 -15.897 1.00 52.62 87 PRO A C 1
ATOM 663 O O . PRO A 1 87 ? -23.062 44.051 -15.518 1.00 52.62 87 PRO A O 1
ATOM 666 N N . LYS A 1 88 ? -22.260 42.475 -16.899 1.00 50.72 88 LYS A N 1
ATOM 667 C CA . LYS A 1 88 ? -23.533 42.167 -17.550 1.00 50.72 88 LYS A CA 1
ATOM 668 C C . LYS A 1 88 ? -24.375 41.339 -16.575 1.00 50.72 88 LYS A C 1
ATOM 670 O O . LYS A 1 88 ? -24.138 40.146 -16.408 1.00 50.72 88 LYS A O 1
ATOM 675 N N . ARG A 1 89 ? -25.328 41.992 -15.903 1.00 50.84 89 ARG A N 1
ATOM 676 C CA . ARG A 1 89 ? -26.330 41.350 -15.041 1.00 50.84 89 ARG A CA 1
ATOM 677 C C . ARG A 1 89 ? -27.142 40.366 -15.890 1.00 50.84 89 ARG A C 1
ATOM 679 O O . ARG A 1 89 ? -27.867 40.778 -16.794 1.00 50.84 89 ARG A O 1
ATOM 686 N N . PHE A 1 90 ? -26.984 39.074 -15.632 1.00 41.62 90 PHE A N 1
ATOM 687 C CA . PHE A 1 90 ? -27.917 38.060 -16.104 1.00 41.62 90 PHE A CA 1
ATOM 688 C C . PHE A 1 90 ? -29.081 38.029 -15.112 1.00 41.62 90 PHE A C 1
ATOM 690 O O . PHE A 1 90 ? -29.011 37.340 -14.097 1.00 41.62 90 PHE A O 1
ATOM 697 N N . ASP A 1 91 ? -30.133 38.802 -15.387 1.00 41.66 91 ASP A N 1
ATOM 698 C CA . ASP A 1 91 ? -31.425 38.606 -14.729 1.00 41.66 91 ASP A CA 1
ATOM 699 C C . ASP A 1 91 ? -32.012 37.290 -15.251 1.00 41.66 91 ASP A C 1
ATOM 701 O O . ASP A 1 91 ? -32.678 37.231 -16.285 1.00 41.66 91 ASP A O 1
ATOM 705 N N . SER A 1 92 ? -31.701 36.204 -14.546 1.00 41.69 92 SER A N 1
ATOM 706 C CA . SER A 1 92 ? -32.407 34.937 -14.684 1.00 41.69 92 SER A CA 1
ATOM 707 C C . SER A 1 92 ? -33.802 35.122 -14.096 1.00 41.69 92 SER A C 1
ATOM 709 O O . SER A 1 92 ? -34.039 34.842 -12.922 1.00 41.69 92 SER A O 1
ATOM 711 N N . VAL A 1 93 ? -34.736 35.601 -14.915 1.00 49.53 93 VAL A N 1
ATOM 712 C CA . VAL A 1 93 ? -36.175 35.497 -14.653 1.00 49.53 93 VAL A CA 1
ATOM 713 C C . VAL A 1 93 ? -36.582 34.044 -14.897 1.00 49.53 93 VAL A C 1
ATOM 715 O O . VAL A 1 93 ? -37.286 33.737 -15.847 1.00 49.53 93 VAL A O 1
ATOM 718 N N . ASP A 1 94 ? -36.085 33.139 -14.059 1.00 38.88 94 ASP A N 1
ATOM 719 C CA . ASP A 1 94 ? -36.538 31.755 -14.025 1.00 38.88 94 ASP A CA 1
ATOM 720 C C . ASP A 1 94 ? -36.959 31.439 -12.598 1.00 38.88 94 ASP A C 1
ATOM 722 O O . ASP A 1 94 ? -36.150 31.264 -11.682 1.00 38.88 94 ASP A O 1
ATOM 726 N N . GLN A 1 95 ? -38.279 31.403 -12.428 1.00 49.84 95 GLN A N 1
ATOM 727 C CA . GLN A 1 95 ? -38.949 30.789 -11.299 1.00 49.84 95 GLN A CA 1
ATOM 728 C C . GLN A 1 95 ? -38.474 29.337 -11.200 1.00 49.84 95 GLN A C 1
ATOM 730 O O . GLN A 1 95 ? -38.998 28.440 -11.858 1.00 49.84 95 GLN A O 1
ATOM 735 N N . ARG A 1 96 ? -37.471 29.083 -10.353 1.00 51.28 96 ARG A N 1
ATOM 736 C CA . ARG A 1 96 ? -37.240 27.742 -9.817 1.00 51.28 96 ARG A CA 1
ATOM 737 C C . ARG A 1 96 ? -38.391 27.424 -8.871 1.00 51.28 96 ARG A C 1
ATOM 739 O O . ARG A 1 96 ? -38.294 27.623 -7.665 1.00 51.28 96 ARG A O 1
ATOM 746 N N . GLU A 1 97 ? -39.482 26.948 -9.456 1.00 52.97 97 GLU A N 1
ATOM 747 C CA . GLU A 1 97 ? -40.561 26.239 -8.782 1.00 52.97 97 GLU A CA 1
ATOM 748 C C . GLU A 1 97 ? -39.933 25.129 -7.922 1.00 52.97 97 GLU A C 1
ATOM 750 O O . GLU A 1 97 ? -39.471 24.095 -8.413 1.00 52.97 97 GLU A O 1
ATOM 755 N N . THR A 1 98 ? -39.846 25.360 -6.614 1.00 49.81 98 THR A N 1
ATOM 756 C CA . THR A 1 98 ? -39.482 24.333 -5.647 1.00 49.81 98 THR A CA 1
ATOM 757 C C . THR A 1 98 ? -40.645 23.354 -5.559 1.00 49.81 98 THR A C 1
ATOM 759 O O . THR A 1 98 ? -41.657 23.630 -4.922 1.00 49.81 98 THR A O 1
ATOM 762 N N . VAL A 1 99 ? -40.489 22.182 -6.177 1.00 52.97 99 VAL A N 1
ATOM 763 C CA . VAL A 1 99 ? -41.482 21.087 -6.254 1.00 52.97 99 VAL A CA 1
ATOM 764 C C . VAL A 1 99 ? -41.835 20.470 -4.875 1.00 52.97 99 VAL A C 1
ATOM 766 O O . VAL A 1 99 ? -42.472 19.429 -4.794 1.00 52.97 99 VAL A O 1
ATOM 769 N N . PHE A 1 100 ? -41.485 21.111 -3.754 1.00 54.09 100 PHE A N 1
ATOM 770 C CA . PHE A 1 100 ? -41.791 20.646 -2.396 1.00 54.09 100 PHE A CA 1
ATOM 771 C C . PHE A 1 100 ? -42.109 21.782 -1.413 1.00 54.09 100 PHE A C 1
ATOM 773 O O . PHE A 1 100 ? -41.553 21.836 -0.317 1.00 54.09 100 PHE A O 1
ATOM 780 N N . THR A 1 101 ? -43.028 22.682 -1.759 1.00 40.44 101 THR A N 1
ATOM 781 C CA . THR A 1 101 ? -43.558 23.653 -0.786 1.00 40.44 101 THR A CA 1
ATOM 782 C C . THR A 1 101 ? -45.065 23.805 -0.906 1.00 40.44 101 THR A C 1
ATOM 784 O O . THR A 1 101 ? -45.582 24.627 -1.660 1.00 40.44 101 THR A O 1
ATOM 787 N N . ASP A 1 102 ? -45.752 22.990 -0.110 1.00 37.44 102 ASP A N 1
ATOM 788 C CA . ASP A 1 102 ? -47.145 23.166 0.270 1.00 37.44 102 ASP A CA 1
ATOM 789 C C . ASP A 1 102 ? -47.293 24.498 1.031 1.00 37.44 102 ASP A C 1
ATOM 791 O O . ASP A 1 102 ? -46.530 24.804 1.957 1.00 37.44 102 ASP A O 1
ATOM 795 N N . LYS A 1 103 ? -48.231 25.337 0.589 1.00 45.06 103 LYS A N 1
ATOM 796 C CA . LYS A 1 103 ? -48.374 26.752 0.971 1.00 45.06 103 LYS A CA 1
ATOM 797 C C . LYS A 1 103 ? -49.021 26.931 2.344 1.00 45.06 103 LYS A C 1
ATOM 799 O O . LYS A 1 103 ? -49.992 27.658 2.457 1.00 45.06 103 LYS A O 1
ATOM 804 N N . THR A 1 104 ? -48.489 26.338 3.404 1.00 47.25 104 THR A N 1
ATOM 805 C CA . THR A 1 104 ? -48.882 26.696 4.780 1.00 47.25 104 THR A CA 1
ATOM 806 C C . THR A 1 104 ? -47.913 26.090 5.782 1.00 47.25 104 THR A C 1
ATOM 808 O O . THR A 1 104 ? -48.222 25.097 6.426 1.00 47.25 104 THR A O 1
ATOM 811 N N . GLN A 1 105 ? -46.733 26.686 5.947 1.00 42.31 105 GLN A N 1
ATOM 812 C CA . GLN A 1 105 ? -45.999 26.633 7.214 1.00 42.31 105 GLN A CA 1
ATOM 813 C C . GLN A 1 105 ? -44.842 27.632 7.168 1.00 42.31 105 GLN A C 1
ATOM 815 O O . GLN A 1 105 ? -43.873 27.444 6.438 1.00 42.31 105 GLN A O 1
ATOM 820 N N . LYS A 1 106 ? -44.935 28.687 7.988 1.00 46.94 106 LYS A N 1
ATOM 821 C CA . LYS A 1 106 ? -43.782 29.486 8.417 1.00 46.94 106 LYS A CA 1
ATOM 822 C C . LYS A 1 106 ? -42.814 28.542 9.132 1.00 46.94 106 LYS A C 1
ATOM 824 O O . LYS A 1 106 ? -42.935 28.334 10.336 1.00 46.94 106 LYS A O 1
ATOM 829 N N . ARG A 1 107 ? -41.901 27.910 8.398 1.00 43.06 107 ARG A N 1
ATOM 830 C CA . ARG A 1 107 ? -40.766 27.226 9.009 1.00 43.06 107 ARG A CA 1
ATOM 831 C C . ARG A 1 107 ? -39.684 28.266 9.215 1.00 43.06 107 ARG A C 1
ATOM 833 O O . ARG A 1 107 ? -39.295 28.949 8.274 1.00 43.06 107 ARG A O 1
ATOM 840 N N . ALA A 1 108 ? -39.254 28.392 10.466 1.00 51.34 108 ALA A N 1
ATOM 841 C CA . ALA A 1 108 ? -37.997 29.021 10.812 1.00 51.34 108 ALA A CA 1
ATOM 842 C C . ALA A 1 108 ? -36.914 28.393 9.926 1.00 51.34 108 ALA A C 1
ATOM 844 O O . ALA A 1 108 ? -36.582 27.216 10.076 1.00 51.34 108 ALA A O 1
ATOM 845 N N . SER A 1 109 ? -36.457 29.161 8.939 1.00 49.72 109 SER A N 1
ATOM 846 C CA . SER A 1 109 ? -35.287 28.817 8.151 1.00 49.72 109 SER A CA 1
ATOM 847 C C . SER A 1 109 ? -34.120 28.738 9.127 1.00 49.72 109 SER A C 1
ATOM 849 O O . SER A 1 109 ? -33.859 29.695 9.852 1.00 49.72 109 SER A O 1
ATOM 851 N N . TRP A 1 110 ? -33.458 27.583 9.203 1.00 58.94 110 TRP A N 1
ATOM 852 C CA . TRP A 1 110 ? -32.308 27.378 10.093 1.00 58.94 110 TRP A CA 1
ATOM 853 C C . TRP A 1 110 ? -31.095 28.244 9.695 1.00 58.94 110 TRP A C 1
ATOM 855 O O . TRP A 1 110 ? -30.129 28.348 10.440 1.00 58.94 110 TRP A O 1
ATOM 865 N N . LEU A 1 111 ? -31.177 28.922 8.552 1.00 45.56 111 LEU A N 1
ATOM 866 C CA . LEU A 1 111 ? -30.333 30.049 8.186 1.00 45.56 111 LEU A CA 1
ATOM 867 C C . LEU A 1 111 ? -31.263 31.202 7.835 1.00 45.56 111 LEU A C 1
ATOM 869 O O . LEU A 1 111 ? -32.069 31.091 6.905 1.00 45.56 111 LEU A O 1
ATOM 873 N N . SER A 1 112 ? -31.211 32.276 8.612 1.00 58.47 112 SER A N 1
ATOM 874 C CA . SER A 1 112 ? -31.927 33.491 8.245 1.00 58.47 112 SER A CA 1
ATOM 875 C C . SER A 1 112 ? -31.325 34.047 6.950 1.00 58.47 112 SER A C 1
ATOM 877 O O . SER A 1 112 ? -30.167 33.793 6.638 1.00 58.47 112 SER A O 1
ATOM 879 N N . GLU A 1 113 ? -32.097 34.792 6.165 1.00 55.97 113 GLU A N 1
ATOM 880 C CA . GLU A 1 113 ? -31.600 35.446 4.941 1.00 55.97 113 GLU A CA 1
ATOM 881 C C . GLU A 1 113 ? -30.366 36.335 5.229 1.00 55.97 113 GLU A C 1
ATOM 883 O O . GLU A 1 113 ? -29.444 36.407 4.420 1.00 55.97 113 GLU A O 1
ATOM 888 N N . ALA A 1 114 ? -30.268 36.866 6.454 1.00 58.59 114 ALA A N 1
ATOM 889 C CA . ALA A 1 114 ? -29.101 37.581 6.971 1.00 58.59 114 ALA A CA 1
ATOM 890 C C . ALA A 1 114 ? -27.841 36.701 7.157 1.00 58.59 114 ALA A C 1
ATOM 892 O O . ALA A 1 114 ? -26.721 37.205 7.100 1.00 58.59 114 ALA A O 1
ATOM 893 N N . ASP A 1 115 ? -27.992 35.385 7.345 1.00 56.09 115 ASP A N 1
ATOM 894 C CA . ASP A 1 115 ? -26.876 34.428 7.413 1.00 56.09 115 ASP A CA 1
ATOM 895 C C . ASP A 1 115 ? -26.385 34.004 6.017 1.00 56.09 115 ASP A C 1
ATOM 897 O O . ASP A 1 115 ? -25.309 33.424 5.884 1.00 56.09 115 ASP A O 1
ATOM 901 N N . VAL A 1 116 ? -27.150 34.292 4.958 1.00 56.88 116 VAL A N 1
ATOM 902 C CA . VAL A 1 116 ? -26.738 34.041 3.567 1.00 56.88 116 VAL A CA 1
ATOM 903 C C . VAL A 1 116 ? -25.900 35.208 3.033 1.00 56.88 116 VAL A C 1
ATOM 905 O O . VAL A 1 116 ? -24.911 34.969 2.338 1.00 56.88 116 VAL A O 1
ATOM 908 N N . GLU A 1 117 ? -26.188 36.444 3.460 1.00 56.78 117 GLU A N 1
ATOM 909 C CA . GLU A 1 117 ? -25.348 37.627 3.185 1.00 56.78 117 GLU A CA 1
ATOM 910 C C . GLU A 1 117 ? -23.909 37.488 3.725 1.00 56.78 117 GLU A C 1
ATOM 912 O O . GLU A 1 117 ? -22.983 38.122 3.220 1.00 56.78 117 GLU A O 1
ATOM 917 N N . PHE A 1 118 ? -23.693 36.610 4.712 1.00 56.97 118 PHE A N 1
ATOM 918 C CA . PHE A 1 118 ? -22.372 36.234 5.226 1.00 56.97 118 PHE A CA 1
ATOM 919 C C . PHE A 1 118 ? -21.512 35.465 4.203 1.00 56.97 118 PHE A C 1
ATOM 921 O O . PHE A 1 118 ? -20.291 35.615 4.209 1.00 56.97 118 PHE A O 1
ATOM 928 N N . PHE A 1 119 ? -22.115 34.672 3.309 1.00 54.78 119 PHE A N 1
ATOM 929 C CA . PHE A 1 119 ? -21.383 33.862 2.324 1.00 54.78 119 PHE A CA 1
ATOM 930 C C . PHE A 1 119 ? -21.276 34.520 0.943 1.00 54.78 119 PHE A C 1
ATOM 932 O O . PHE A 1 119 ? -20.345 34.216 0.198 1.00 54.78 119 PHE A O 1
ATOM 939 N N . THR A 1 120 ? -22.204 35.408 0.577 1.00 55.22 120 THR A N 1
ATOM 940 C CA . THR A 1 120 ? -22.320 35.929 -0.799 1.00 55.22 120 THR A CA 1
ATOM 941 C C . THR A 1 120 ? -21.531 37.208 -1.083 1.00 55.22 120 THR A C 1
ATOM 943 O O . THR A 1 120 ? -21.624 37.733 -2.189 1.00 55.22 120 THR A O 1
ATOM 946 N N . GLY A 1 121 ? -20.718 37.700 -0.143 1.00 49.00 121 GLY A N 1
ATOM 947 C CA . GLY A 1 121 ? -19.702 38.712 -0.448 1.00 49.00 121 GLY A CA 1
ATOM 948 C C . GLY A 1 121 ? -20.247 40.058 -0.938 1.00 49.00 121 GLY A C 1
ATOM 949 O O . GLY A 1 121 ? -19.666 40.661 -1.837 1.00 49.00 121 GLY A O 1
ATOM 950 N N . SER A 1 122 ? -21.333 40.566 -0.353 1.00 42.91 122 SER A N 1
ATOM 951 C CA . SER A 1 122 ? -21.666 41.988 -0.467 1.00 42.91 122 SER A CA 1
ATOM 952 C C . SER A 1 122 ? -20.740 42.783 0.455 1.00 42.91 122 SER A C 1
ATOM 954 O O . SER A 1 122 ? -20.995 42.931 1.652 1.00 42.91 122 SER A O 1
ATOM 956 N N . ALA A 1 123 ? -19.617 43.236 -0.104 1.00 43.09 123 ALA A N 1
ATOM 957 C CA . ALA A 1 123 ? -18.738 44.211 0.527 1.00 43.09 123 ALA A CA 1
ATOM 958 C C . ALA A 1 123 ? -19.540 45.476 0.901 1.00 43.09 123 ALA A C 1
ATOM 960 O O . ALA A 1 123 ? -20.417 45.879 0.129 1.00 43.09 123 ALA A 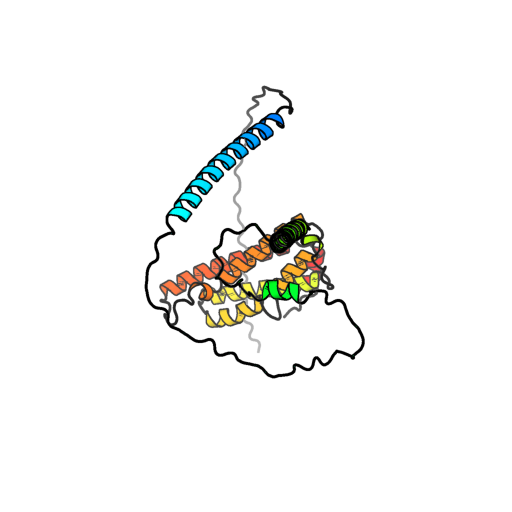O 1
ATOM 961 N N . PRO A 1 124 ? -19.278 46.107 2.060 1.00 48.66 124 PRO A N 1
ATOM 962 C CA . PRO A 1 124 ? -19.849 47.416 2.349 1.00 48.66 124 PRO A CA 1
ATOM 963 C C . PRO A 1 124 ? -19.387 48.414 1.270 1.00 48.66 124 PRO A C 1
ATOM 965 O O . PRO A 1 124 ? -18.250 48.306 0.807 1.00 48.66 124 PRO A O 1
ATOM 968 N N . PRO A 1 125 ? -20.239 49.357 0.832 1.00 42.75 125 PRO A N 1
ATOM 969 C CA . PRO A 1 125 ? -19.822 50.380 -0.116 1.00 42.75 125 PRO A CA 1
ATOM 970 C C . PRO A 1 125 ? -18.647 51.176 0.467 1.00 42.75 125 PRO A C 1
ATOM 972 O O . PRO A 1 125 ? -18.735 51.728 1.562 1.00 42.75 125 PRO A O 1
ATOM 975 N N . GLU A 1 126 ? -17.546 51.205 -0.282 1.00 45.28 126 GLU A N 1
ATOM 976 C CA . GLU A 1 126 ? -16.338 52.007 -0.056 1.00 45.28 126 GLU A CA 1
ATOM 977 C C . GLU A 1 126 ? -16.637 53.506 -0.257 1.00 45.28 126 GLU A C 1
ATOM 979 O O . GLU A 1 126 ? -16.085 54.155 -1.139 1.00 45.28 126 GLU A O 1
ATOM 984 N N . GLU A 1 127 ? -17.556 54.073 0.523 1.00 41.25 127 GLU A N 1
ATOM 985 C CA . GLU A 1 127 ? -17.785 55.519 0.549 1.00 41.25 127 GLU A CA 1
ATOM 986 C C . GLU A 1 127 ? -18.305 55.976 1.915 1.00 41.25 127 GLU A C 1
ATOM 988 O O . GLU A 1 127 ? -19.401 56.501 2.058 1.00 41.25 127 GLU A O 1
ATOM 993 N N . SER A 1 128 ? -17.496 55.765 2.950 1.00 33.50 128 SER A N 1
ATOM 994 C CA . SER A 1 128 ? -17.452 56.662 4.110 1.00 33.50 128 SER A CA 1
ATOM 995 C C . SER A 1 128 ? -16.206 56.353 4.934 1.00 33.50 128 SER A C 1
ATOM 997 O O . SER A 1 128 ? -16.270 55.815 6.040 1.00 33.50 128 SER A O 1
ATOM 999 N N . SER A 1 129 ? -15.047 56.725 4.394 1.00 41.94 129 SER A N 1
ATOM 1000 C CA . SER A 1 129 ? -13.905 57.112 5.220 1.00 41.94 129 SER A CA 1
ATOM 1001 C C . SER A 1 129 ? -14.292 58.385 5.964 1.00 41.94 129 SER A C 1
ATOM 1003 O O . SER A 1 129 ? -13.969 59.494 5.545 1.00 41.94 129 SER A O 1
ATOM 1005 N N . GLN A 1 130 ? -15.055 58.231 7.038 1.00 34.88 130 GLN A N 1
ATOM 1006 C CA . GLN A 1 130 ? -15.300 59.301 7.979 1.00 34.88 130 GLN A CA 1
ATOM 1007 C C . GLN A 1 130 ? -15.179 58.707 9.372 1.00 34.88 130 GLN A C 1
ATOM 1009 O O . GLN A 1 130 ? -15.970 57.860 9.781 1.00 34.88 130 GLN A O 1
ATOM 1014 N N . GLU A 1 131 ? -14.119 59.128 10.060 1.00 45.84 131 GLU A N 1
ATOM 1015 C CA . GLU A 1 131 ? -13.983 59.047 11.506 1.00 45.84 131 GLU A CA 1
ATOM 1016 C C . GLU A 1 131 ? -15.285 59.563 12.126 1.00 45.84 131 GLU A C 1
ATOM 1018 O O . GLU A 1 131 ? -15.558 60.761 12.161 1.00 45.84 131 GLU A O 1
ATOM 1023 N N . GLY A 1 132 ? -16.135 58.626 12.523 1.00 36.81 132 GLY A N 1
ATOM 1024 C CA . GLY A 1 132 ? -17.472 58.883 13.015 1.00 36.81 132 GLY A CA 1
ATOM 1025 C C . GLY A 1 132 ? -17.818 57.779 13.989 1.00 36.81 132 GLY A C 1
ATOM 1026 O O . GLY A 1 132 ? -17.998 56.629 13.601 1.00 36.81 132 GLY A O 1
ATOM 1027 N N . GLU A 1 133 ? -17.782 58.151 15.262 1.00 41.66 133 GLU A N 1
ATOM 1028 C CA . GLU A 1 133 ? -18.439 57.538 16.413 1.00 41.66 133 GLU A CA 1
ATOM 1029 C C . GLU A 1 133 ? -19.316 56.324 16.067 1.00 41.66 133 GLU A C 1
ATOM 1031 O O . GLU A 1 133 ? -20.343 56.439 15.403 1.00 41.66 133 GLU A O 1
ATOM 1036 N N . GLY A 1 134 ? -18.857 55.138 16.476 1.00 43.78 134 GLY A N 1
ATOM 1037 C CA . GLY A 1 134 ? -19.438 53.873 16.050 1.00 43.78 134 GLY A CA 1
ATOM 1038 C C . GLY A 1 134 ? -20.927 53.774 16.359 1.00 43.78 134 GLY A C 1
ATOM 1039 O O . GLY A 1 134 ? -21.327 53.757 17.522 1.00 43.78 134 GLY A O 1
ATOM 1040 N N . ASP A 1 135 ? -21.719 53.628 15.303 1.00 50.47 135 ASP A N 1
ATOM 1041 C CA . ASP A 1 135 ? -23.122 53.258 15.394 1.00 50.47 135 ASP A CA 1
ATOM 1042 C C . ASP A 1 135 ? -23.227 51.939 16.198 1.00 50.47 135 ASP A C 1
ATOM 1044 O O . ASP A 1 135 ? -22.560 50.950 15.839 1.00 50.47 135 ASP A O 1
ATOM 1048 N N . PRO A 1 136 ? -23.983 51.881 17.315 1.00 59.44 136 PRO A N 1
ATOM 1049 C CA . PRO A 1 136 ? -24.035 50.702 18.183 1.00 59.44 136 PRO A CA 1
ATOM 1050 C C . PRO A 1 136 ? -24.468 49.428 17.444 1.00 59.44 136 PRO A C 1
ATOM 1052 O O . PRO A 1 136 ? -24.134 48.321 17.872 1.00 59.44 136 PRO A O 1
ATOM 1055 N N . GLU A 1 137 ? -25.160 49.556 16.313 1.00 57.47 137 GLU A N 1
ATOM 1056 C CA . GLU A 1 137 ? -25.613 48.431 15.494 1.00 57.47 137 GLU A CA 1
ATOM 1057 C C . GLU A 1 137 ? -24.475 47.771 14.694 1.00 57.47 137 GLU A C 1
ATOM 1059 O O . GLU A 1 137 ? -24.413 46.538 14.581 1.00 57.47 137 GLU A O 1
ATOM 1064 N N . MET A 1 138 ? -23.501 48.552 14.212 1.00 57.88 138 MET A N 1
ATOM 1065 C CA . MET A 1 138 ? -22.338 48.011 13.497 1.00 57.88 138 MET A CA 1
ATOM 1066 C C . MET A 1 138 ? -21.365 47.308 14.448 1.00 57.88 138 MET A C 1
ATOM 1068 O O . MET A 1 138 ? -20.869 46.223 14.134 1.00 57.88 138 MET A O 1
ATOM 1072 N N . GLN A 1 139 ? -21.160 47.848 15.653 1.00 60.09 139 GLN A N 1
ATOM 1073 C CA . GLN A 1 139 ? -20.336 47.187 16.672 1.00 60.09 139 GLN A CA 1
ATOM 1074 C C . GLN A 1 139 ? -20.953 45.863 17.133 1.00 60.09 139 GLN A C 1
ATOM 1076 O O . GLN A 1 139 ? -20.241 44.867 17.268 1.00 60.09 139 GLN A O 1
ATOM 1081 N N . GLN A 1 140 ? -22.278 45.813 17.298 1.00 69.44 140 GLN A N 1
ATOM 1082 C CA . GLN A 1 140 ? -22.979 44.567 17.613 1.00 69.44 140 GLN A CA 1
ATOM 1083 C C . GLN A 1 140 ? -22.855 43.534 16.488 1.00 69.44 140 GLN A C 1
ATOM 1085 O O . GLN A 1 140 ? -22.719 42.343 16.763 1.00 69.44 140 GLN A O 1
ATOM 1090 N N . THR A 1 141 ? -22.853 43.962 15.225 1.00 71.25 141 THR A N 1
ATOM 1091 C CA . THR A 1 141 ? -22.686 43.057 14.077 1.00 71.25 141 THR A CA 1
ATOM 1092 C C . THR A 1 141 ? -21.268 42.484 14.011 1.00 71.25 141 THR A C 1
ATOM 1094 O O . THR A 1 141 ? -21.096 41.279 13.821 1.00 71.25 141 THR A O 1
ATOM 1097 N N . VAL A 1 142 ? -20.243 43.306 14.256 1.00 70.88 142 VAL A N 1
ATOM 1098 C CA . VAL A 1 142 ? -18.844 42.850 14.328 1.00 70.88 142 VAL A CA 1
ATOM 1099 C C . VAL A 1 142 ? -18.623 41.919 15.524 1.00 70.88 142 VAL A C 1
ATOM 1101 O O . VAL A 1 142 ? -17.995 40.872 15.371 1.00 70.88 142 VAL A O 1
ATOM 1104 N N . GLN A 1 143 ? -19.192 42.230 16.692 1.00 72.19 143 GLN A N 1
ATOM 1105 C CA . GLN A 1 143 ? -19.107 41.370 17.878 1.00 72.19 143 GLN A CA 1
ATOM 1106 C C . GLN A 1 143 ? -19.805 40.024 17.670 1.00 72.19 143 GLN A C 1
ATOM 1108 O O . GLN A 1 143 ? -19.251 38.992 18.045 1.00 72.19 143 GLN A O 1
ATOM 1113 N N . LYS A 1 144 ? -20.977 40.005 17.019 1.00 76.44 144 LYS A N 1
ATOM 1114 C CA . LYS A 1 144 ? -21.667 38.760 16.647 1.00 76.44 144 LYS A CA 1
ATOM 1115 C C . LYS A 1 144 ? -20.814 37.916 15.699 1.00 76.44 144 LYS A C 1
ATOM 1117 O O . LYS A 1 144 ? -20.658 36.724 15.943 1.00 76.44 144 LYS A O 1
ATOM 1122 N N . ARG A 1 145 ? -20.200 38.521 14.673 1.00 78.38 145 ARG A N 1
ATOM 1123 C CA . ARG A 1 145 ? -19.316 37.820 13.719 1.00 78.38 145 ARG A CA 1
ATOM 1124 C C . ARG A 1 145 ? -18.056 37.267 14.390 1.00 78.38 145 ARG A C 1
ATOM 1126 O O . ARG A 1 145 ? -17.691 36.119 14.147 1.00 78.38 145 ARG A O 1
ATOM 1133 N N . LEU A 1 146 ? -17.428 38.043 15.274 1.00 82.44 146 LEU A N 1
ATOM 1134 C CA . LEU A 1 146 ? -16.263 37.603 16.042 1.00 82.44 146 LEU A CA 1
ATOM 1135 C C . LEU A 1 146 ? -16.622 36.457 16.997 1.00 82.44 146 LEU A C 1
ATOM 1137 O O . LEU A 1 146 ? -15.919 35.451 17.037 1.00 82.44 146 LEU A O 1
ATOM 1141 N N . ALA A 1 147 ? -17.736 36.573 17.724 1.00 80.94 147 ALA A N 1
ATOM 1142 C CA . ALA A 1 147 ? -18.209 35.530 18.628 1.00 80.94 147 ALA A CA 1
ATOM 1143 C C . ALA A 1 147 ? -18.516 34.230 17.875 1.00 80.94 147 ALA A C 1
ATOM 1145 O O . ALA A 1 147 ? -18.138 33.155 18.331 1.00 80.94 147 ALA A O 1
ATOM 1146 N N . LEU A 1 148 ? -19.135 34.321 16.697 1.00 78.94 148 LEU A N 1
ATOM 1147 C CA . LEU A 1 148 ? -19.457 33.160 15.871 1.00 78.94 148 LEU A CA 1
ATOM 1148 C C . LEU A 1 148 ? -18.189 32.498 15.311 1.00 78.94 148 LEU A C 1
ATOM 1150 O O . LEU A 1 148 ? -18.087 31.274 15.337 1.00 78.94 148 LEU A O 1
ATOM 1154 N N . GLY A 1 149 ? -17.180 33.285 14.918 1.00 77.38 149 GLY A N 1
ATOM 1155 C CA . GLY A 1 149 ? -15.858 32.770 14.545 1.00 77.38 149 GLY A CA 1
ATOM 1156 C C . GLY A 1 149 ? -15.133 32.073 15.704 1.00 77.38 149 GLY A C 1
ATOM 1157 O O . GLY A 1 149 ? -14.568 30.991 15.529 1.00 77.38 149 GLY A O 1
ATOM 1158 N N . ILE A 1 150 ? -15.194 32.639 16.914 1.00 78.81 150 ILE A N 1
ATOM 1159 C CA . ILE A 1 150 ? -14.612 32.029 18.121 1.00 78.81 150 ILE A CA 1
ATOM 1160 C C . ILE A 1 150 ? -15.352 30.733 18.485 1.00 78.81 150 ILE A C 1
ATOM 1162 O O . ILE A 1 150 ? -14.723 29.713 18.742 1.00 78.81 150 ILE A O 1
ATOM 1166 N N . ILE A 1 151 ? -16.684 30.724 18.453 1.00 80.31 151 ILE A N 1
ATOM 1167 C CA . ILE A 1 151 ? -17.476 29.521 18.739 1.00 80.31 151 ILE A CA 1
ATOM 1168 C C . ILE A 1 151 ? -17.212 28.434 17.689 1.00 80.31 151 ILE A C 1
ATOM 1170 O O . ILE A 1 151 ? -17.014 27.278 18.054 1.00 80.31 151 ILE A O 1
ATOM 1174 N N . ALA A 1 152 ? -17.154 28.787 16.403 1.00 79.50 152 ALA A N 1
ATOM 1175 C CA . ALA A 1 152 ? -16.867 27.839 15.329 1.00 79.50 152 ALA A CA 1
ATOM 1176 C C . ALA A 1 152 ? -15.456 27.240 15.450 1.00 79.50 152 ALA A C 1
ATOM 1178 O O . ALA A 1 152 ? -15.282 26.031 15.304 1.00 79.50 152 ALA A O 1
ATOM 1179 N N . SER A 1 153 ? -14.452 28.062 15.771 1.00 76.81 153 SER A N 1
ATOM 1180 C CA . SER A 1 153 ? -13.077 27.594 15.992 1.00 76.81 153 SER A CA 1
ATOM 1181 C C . SER A 1 153 ? -12.949 26.718 17.241 1.00 76.81 153 SER A C 1
ATOM 1183 O O . SER A 1 153 ? -12.272 25.692 17.187 1.00 76.81 153 SER A O 1
ATOM 1185 N N . LEU A 1 154 ? -13.655 27.040 18.330 1.00 76.44 154 LEU A N 1
ATOM 1186 C CA . LEU A 1 154 ? -13.730 26.179 19.514 1.00 76.44 154 LEU A CA 1
ATOM 1187 C C . LEU A 1 154 ? -14.449 24.857 19.220 1.00 76.44 154 LEU A C 1
ATOM 1189 O O . LEU A 1 154 ? -13.994 23.807 19.667 1.00 76.44 154 LEU A O 1
ATOM 1193 N N . ALA A 1 155 ? -15.531 24.884 18.439 1.00 73.62 155 ALA A N 1
ATOM 1194 C CA . ALA A 1 155 ? -16.245 23.681 18.027 1.00 73.62 155 ALA A CA 1
ATOM 1195 C C . ALA A 1 155 ? -15.356 22.772 17.164 1.00 73.62 155 ALA A C 1
ATOM 1197 O O . ALA A 1 155 ? -15.236 21.584 17.455 1.00 73.62 155 ALA A O 1
ATOM 1198 N N . LEU A 1 156 ? -14.667 23.320 16.157 1.00 76.75 156 LEU A N 1
ATOM 1199 C CA . LEU A 1 156 ? -13.715 22.565 15.332 1.00 76.75 156 LEU A CA 1
ATOM 1200 C C . LEU A 1 156 ? -12.537 22.031 16.155 1.00 76.75 156 LEU A C 1
ATOM 1202 O O . LEU A 1 156 ? -12.136 20.882 15.974 1.00 76.75 156 LEU A O 1
ATOM 1206 N N . GLY A 1 157 ? -12.028 22.825 17.101 1.00 77.75 157 GLY A N 1
ATOM 1207 C CA . GLY A 1 157 ? -11.007 22.386 18.051 1.00 77.75 157 GLY A CA 1
ATOM 1208 C C . GLY A 1 157 ? -11.478 21.207 18.906 1.00 77.75 157 GLY A C 1
ATOM 1209 O O . GLY A 1 157 ? -10.745 20.236 19.067 1.00 77.75 157 GLY A O 1
ATOM 1210 N N . ALA A 1 158 ? -12.722 21.238 19.392 1.00 71.00 158 ALA A N 1
ATOM 1211 C CA . ALA A 1 158 ? -13.306 20.137 20.154 1.00 71.00 158 ALA A CA 1
ATOM 1212 C C . ALA A 1 158 ? -13.504 18.870 19.301 1.00 71.00 158 ALA A C 1
ATOM 1214 O O . ALA A 1 158 ? -13.224 17.770 19.776 1.00 71.00 158 ALA A O 1
ATOM 1215 N N . PHE A 1 159 ? -13.911 19.004 18.033 1.00 68.31 159 PHE A N 1
ATOM 1216 C CA . PHE A 1 159 ? -13.998 17.868 17.107 1.00 68.31 159 PHE A CA 1
ATOM 1217 C C . PHE A 1 159 ? -12.626 17.273 16.756 1.00 68.31 159 PHE A C 1
ATOM 1219 O O . PHE A 1 159 ? -12.537 16.065 16.559 1.00 68.31 159 PHE A O 1
ATOM 1226 N N . ALA A 1 160 ? -11.551 18.068 16.748 1.00 71.44 160 ALA A N 1
ATOM 1227 C CA . ALA A 1 160 ? -10.191 17.566 16.531 1.00 71.44 160 ALA A CA 1
ATOM 1228 C C . ALA A 1 160 ? -9.678 16.669 17.678 1.00 71.44 160 ALA A C 1
ATOM 1230 O O . ALA A 1 160 ? -8.778 15.858 17.466 1.00 71.44 160 ALA A O 1
ATOM 1231 N N . LEU A 1 161 ? -10.251 16.793 18.881 1.00 69.50 161 LEU A N 1
ATOM 1232 C CA . LEU A 1 161 ? -9.935 15.953 20.043 1.00 69.50 161 LEU A CA 1
ATOM 1233 C C . LEU A 1 161 ? -10.764 14.664 20.119 1.00 69.50 161 LEU A C 1
ATOM 1235 O O . LEU A 1 161 ? -10.493 13.824 20.978 1.00 69.50 161 LEU A O 1
ATOM 1239 N N . VAL A 1 162 ? -11.763 14.484 19.249 1.00 64.81 162 VAL A N 1
ATOM 1240 C CA . VAL A 1 162 ? -12.518 13.230 19.193 1.00 64.81 162 VAL A CA 1
ATOM 1241 C C . VAL A 1 162 ? -11.646 12.175 18.505 1.00 64.81 162 VAL A C 1
ATOM 1243 O O . VAL A 1 162 ? -11.277 12.370 17.346 1.00 64.81 162 VAL A O 1
ATOM 1246 N N . PRO A 1 163 ? -11.314 11.050 19.171 1.00 61.22 163 PRO A N 1
ATOM 1247 C CA . PRO A 1 163 ? -10.535 9.985 18.557 1.00 61.22 163 PRO A CA 1
ATOM 1248 C C . PRO A 1 163 ? -11.327 9.397 17.387 1.00 61.22 163 PRO A C 1
ATOM 1250 O O . PRO A 1 163 ? -12.304 8.667 17.565 1.00 61.22 163 PRO A O 1
ATOM 1253 N N . THR A 1 164 ? -10.904 9.737 16.173 1.00 64.25 164 THR A N 1
ATOM 1254 C CA . THR A 1 164 ? -11.530 9.315 14.914 1.00 64.25 164 THR A CA 1
ATOM 1255 C C . THR A 1 164 ? -11.490 7.797 14.722 1.00 64.25 164 THR A C 1
ATOM 1257 O O . THR A 1 164 ? -12.312 7.251 13.986 1.00 64.25 164 THR A O 1
ATOM 1260 N N . ASP A 1 165 ? -10.617 7.098 15.453 1.00 60.94 165 ASP A N 1
ATOM 1261 C CA . ASP A 1 165 ? -10.532 5.637 15.480 1.00 60.94 165 ASP A CA 1
ATOM 1262 C C . ASP A 1 165 ? -11.804 4.972 16.026 1.00 60.94 165 ASP A C 1
ATOM 1264 O O . ASP A 1 165 ? -12.202 3.916 15.537 1.00 60.94 165 ASP A O 1
ATOM 1268 N N . ALA A 1 166 ? -12.496 5.604 16.983 1.00 57.84 166 ALA A N 1
ATOM 1269 C CA . ALA A 1 166 ? -13.736 5.073 17.558 1.00 57.84 166 ALA A CA 1
ATOM 1270 C C . ALA A 1 166 ? -14.962 5.261 16.642 1.00 57.84 166 ALA A C 1
ATOM 1272 O O . ALA A 1 166 ? -15.999 4.635 16.855 1.00 57.84 166 ALA A O 1
ATOM 1273 N N . LEU A 1 167 ? -14.846 6.119 15.623 1.00 60.72 167 LEU A N 1
ATOM 1274 C CA . LEU A 1 167 ? -15.899 6.420 14.649 1.00 60.72 167 LEU A CA 1
ATOM 1275 C C . LEU A 1 167 ? -15.769 5.597 13.361 1.00 60.72 167 LEU A C 1
ATOM 1277 O O . LEU A 1 167 ? -16.635 5.687 12.488 1.00 60.72 167 LEU A O 1
ATOM 1281 N N . ARG A 1 168 ? -14.710 4.788 13.218 1.00 67.19 168 ARG A N 1
ATOM 1282 C CA . ARG A 1 168 ? -14.578 3.873 12.082 1.00 67.19 168 ARG A CA 1
ATOM 1283 C C . ARG A 1 168 ? -15.684 2.823 12.159 1.00 67.19 168 ARG A C 1
ATOM 1285 O O . ARG A 1 168 ? -15.684 1.964 13.040 1.00 67.19 168 ARG A O 1
ATOM 1292 N N . LEU A 1 169 ? -16.643 2.901 11.232 1.00 75.44 169 LEU A N 1
ATOM 1293 C CA . LEU A 1 169 ? -17.698 1.899 11.122 1.00 75.44 169 LEU A CA 1
ATOM 1294 C C . LEU A 1 169 ? -17.061 0.529 10.894 1.00 75.44 169 LEU A C 1
ATOM 1296 O O . LEU A 1 169 ? -16.348 0.325 9.910 1.00 75.44 169 LEU A O 1
ATOM 1300 N N . LYS A 1 170 ? -17.346 -0.413 11.798 1.00 82.94 170 LYS A N 1
ATOM 1301 C CA . LYS A 1 170 ? -16.915 -1.796 11.624 1.00 82.94 170 LYS A CA 1
ATOM 1302 C C . LYS A 1 170 ? -17.580 -2.362 10.367 1.00 82.94 170 LYS A C 1
ATOM 1304 O O . LYS A 1 170 ? -18.807 -2.284 10.246 1.00 82.94 170 LYS A O 1
ATOM 1309 N N . PRO A 1 171 ? -16.802 -2.914 9.427 1.00 88.50 171 PRO A N 1
ATOM 1310 C CA . PRO A 1 171 ? -17.374 -3.470 8.218 1.00 88.50 171 PRO A CA 1
ATOM 1311 C C . PRO A 1 171 ? -18.262 -4.687 8.546 1.00 88.50 171 PRO A C 1
ATOM 1313 O O . PRO A 1 171 ? -17.968 -5.435 9.478 1.00 88.50 171 PRO A O 1
ATOM 1316 N N . PRO A 1 172 ? -19.348 -4.917 7.783 1.00 88.31 172 PRO A N 1
ATOM 1317 C CA . PRO A 1 172 ? -20.347 -5.939 8.105 1.00 88.31 172 PRO A CA 1
ATOM 1318 C C . PRO A 1 172 ? -19.904 -7.373 7.776 1.00 88.31 172 PRO A C 1
ATOM 1320 O O . PRO A 1 172 ? -20.565 -8.326 8.183 1.00 88.31 172 PRO A O 1
ATOM 1323 N N . LYS A 1 173 ? -18.831 -7.547 6.995 1.00 92.75 173 LYS A N 1
ATOM 1324 C CA . LYS A 1 173 ? -18.343 -8.865 6.563 1.00 92.75 173 LYS A CA 1
ATOM 1325 C C . LYS A 1 173 ? -17.208 -9.351 7.471 1.00 92.75 173 LYS A C 1
ATOM 1327 O O . LYS A 1 173 ? -16.489 -8.531 8.040 1.00 92.75 173 LYS A O 1
ATOM 1332 N N . PRO A 1 174 ? -17.009 -10.674 7.587 1.00 91.88 174 PRO A N 1
ATOM 1333 C CA . PRO A 1 174 ? -15.909 -11.223 8.374 1.00 91.88 174 PRO A CA 1
ATOM 1334 C C . PRO A 1 174 ? -14.541 -10.882 7.767 1.00 91.88 174 PRO A C 1
ATOM 1336 O O . PRO A 1 174 ? -14.410 -10.708 6.556 1.00 91.88 174 PRO A O 1
ATOM 1339 N N . MET A 1 175 ? -13.501 -10.852 8.607 1.00 92.44 175 MET A N 1
ATOM 1340 C CA . MET A 1 175 ? -12.147 -10.421 8.227 1.00 92.44 175 MET A CA 1
ATOM 1341 C C . MET A 1 175 ? -11.569 -11.194 7.034 1.00 92.44 175 MET A C 1
ATOM 1343 O O . MET A 1 175 ? -10.981 -10.582 6.143 1.00 92.44 175 MET A O 1
ATOM 1347 N N . TYR A 1 176 ? -11.781 -12.514 6.964 1.00 93.00 176 TYR A N 1
ATOM 1348 C CA . TYR A 1 176 ? -11.256 -13.340 5.871 1.00 93.00 176 TYR A CA 1
ATOM 1349 C C . TYR A 1 176 ? -11.732 -12.863 4.488 1.00 93.00 176 TYR A C 1
ATOM 1351 O O . TYR A 1 176 ? -10.971 -12.944 3.528 1.00 93.00 176 TYR A O 1
ATOM 1359 N N . PHE A 1 177 ? -12.944 -12.297 4.384 1.00 94.00 177 PHE A N 1
ATOM 1360 C CA . PHE A 1 177 ? -13.493 -11.787 3.123 1.00 94.00 177 PHE A CA 1
ATOM 1361 C C . PHE A 1 177 ? -12.606 -10.690 2.521 1.00 94.00 177 PHE A C 1
ATOM 1363 O O . PHE A 1 177 ? -12.449 -10.608 1.305 1.00 94.00 177 PHE A O 1
ATOM 1370 N N . TYR A 1 178 ? -12.010 -9.865 3.381 1.00 94.81 178 TYR A N 1
ATOM 1371 C CA . TYR A 1 178 ? -11.128 -8.772 2.991 1.00 94.81 178 TYR A CA 1
ATOM 1372 C C . TYR A 1 178 ? -9.671 -9.221 2.828 1.00 94.81 178 TYR A C 1
ATOM 1374 O O . TYR A 1 178 ? -8.928 -8.592 2.085 1.00 94.81 178 TYR A O 1
ATOM 1382 N N . ILE A 1 179 ? -9.261 -10.330 3.455 1.00 95.19 179 ILE A N 1
ATOM 1383 C CA . ILE A 1 179 ? -7.909 -10.896 3.309 1.00 95.19 179 ILE A CA 1
ATOM 1384 C C . ILE A 1 179 ? -7.748 -11.633 1.971 1.00 95.19 179 ILE A C 1
ATOM 1386 O O . ILE A 1 179 ? -6.712 -11.500 1.328 1.00 95.19 179 ILE A O 1
ATOM 1390 N N . VAL A 1 180 ? -8.762 -12.376 1.514 1.00 94.44 180 VAL A N 1
ATOM 1391 C CA . VAL A 1 180 ? -8.722 -13.122 0.237 1.00 94.44 180 VAL A CA 1
ATOM 1392 C C . VAL A 1 180 ? -8.251 -12.274 -0.961 1.00 94.44 180 VAL A C 1
ATOM 1394 O O . VAL A 1 180 ? -7.356 -12.715 -1.682 1.00 94.44 180 VAL A O 1
ATOM 1397 N N . PRO A 1 181 ? -8.800 -11.072 -1.233 1.00 94.75 181 PRO A N 1
ATOM 1398 C CA . PRO A 1 181 ? -8.283 -10.220 -2.305 1.00 94.75 181 PRO A CA 1
ATOM 1399 C C . PRO A 1 181 ? -6.840 -9.752 -2.073 1.00 94.75 181 PRO A C 1
ATOM 1401 O O . PRO A 1 181 ? -6.117 -9.615 -3.050 1.00 94.75 181 PRO A O 1
ATOM 1404 N N . LEU A 1 182 ? -6.391 -9.553 -0.828 1.00 95.31 182 LEU A N 1
ATOM 1405 C CA . LEU A 1 182 ? -5.002 -9.164 -0.534 1.00 95.31 182 LEU A CA 1
ATOM 1406 C C . LEU A 1 182 ? -4.009 -10.281 -0.853 1.00 95.31 182 LEU A C 1
ATOM 1408 O O . LEU A 1 182 ? -2.922 -10.007 -1.350 1.00 95.31 182 LEU A O 1
ATOM 1412 N N . LEU A 1 183 ? -4.394 -11.534 -0.617 1.00 94.44 183 LEU A N 1
ATOM 1413 C CA . LEU A 1 183 ? -3.580 -12.676 -1.018 1.00 94.44 183 LEU A CA 1
ATOM 1414 C C . LEU A 1 183 ? -3.505 -12.797 -2.548 1.00 94.44 183 LEU A C 1
ATOM 1416 O O . LEU A 1 183 ? -2.419 -12.934 -3.085 1.00 94.44 183 LEU A O 1
ATOM 1420 N N . ARG A 1 184 ? -4.621 -12.609 -3.264 1.00 93.31 184 ARG A N 1
ATOM 1421 C CA . ARG A 1 184 ? -4.603 -12.564 -4.741 1.00 93.31 184 ARG A CA 1
ATOM 1422 C C . ARG A 1 184 ? -3.758 -11.414 -5.295 1.00 93.31 184 ARG A C 1
ATOM 1424 O O . ARG A 1 184 ? -3.141 -11.547 -6.344 1.00 93.31 184 ARG A O 1
ATOM 1431 N N . ILE A 1 185 ? -3.747 -10.269 -4.610 1.00 95.00 185 ILE A N 1
ATOM 1432 C CA . ILE A 1 185 ? -2.873 -9.141 -4.959 1.00 95.00 185 ILE A CA 1
ATOM 1433 C C . ILE A 1 185 ? -1.406 -9.532 -4.818 1.00 95.00 185 ILE A C 1
ATOM 1435 O O . ILE A 1 185 ? -0.609 -9.117 -5.650 1.00 95.00 185 ILE A O 1
ATOM 1439 N N . LYS A 1 186 ? -1.049 -10.314 -3.794 1.00 94.38 186 LYS A N 1
ATOM 1440 C CA . LYS A 1 186 ? 0.316 -10.814 -3.635 1.00 94.38 186 LYS A CA 1
ATOM 1441 C C . LYS A 1 186 ? 0.739 -11.626 -4.860 1.00 94.38 186 LYS A C 1
ATOM 1443 O O . LYS A 1 186 ? 1.759 -11.294 -5.451 1.00 94.38 186 LYS A O 1
ATOM 1448 N N . ASP A 1 187 ? -0.080 -12.588 -5.278 1.00 93.00 187 ASP A N 1
ATOM 1449 C CA . ASP A 1 187 ? 0.204 -13.416 -6.458 1.00 93.00 187 ASP A CA 1
ATOM 1450 C C . ASP A 1 187 ? 0.349 -12.549 -7.726 1.00 93.00 187 ASP A C 1
ATOM 1452 O O . ASP A 1 187 ? 1.320 -12.669 -8.467 1.00 93.00 187 ASP A O 1
ATOM 1456 N N . LEU A 1 188 ? -0.550 -11.575 -7.920 1.00 93.38 188 LEU A N 1
ATOM 1457 C CA . LEU A 1 188 ? -0.498 -10.638 -9.052 1.00 93.38 188 LEU A CA 1
ATOM 1458 C C . LEU A 1 188 ? 0.771 -9.765 -9.028 1.00 93.38 188 LEU A C 1
ATOM 1460 O O . LEU A 1 188 ? 1.382 -9.508 -10.061 1.00 93.38 188 LEU A O 1
ATOM 1464 N N . LEU A 1 189 ? 1.198 -9.303 -7.852 1.00 94.50 189 LEU A N 1
ATOM 1465 C CA . LEU A 1 189 ? 2.442 -8.546 -7.710 1.00 94.50 189 LEU A CA 1
ATOM 1466 C C . LEU A 1 189 ? 3.673 -9.424 -7.981 1.00 94.50 189 LEU A C 1
ATOM 1468 O O . LEU A 1 189 ? 4.637 -8.937 -8.567 1.00 94.50 189 LEU A O 1
ATOM 1472 N N . GLU A 1 190 ? 3.649 -10.706 -7.619 1.00 94.81 190 GLU A N 1
ATOM 1473 C CA . GLU A 1 190 ? 4.711 -11.650 -7.988 1.00 94.81 190 GLU A CA 1
ATOM 1474 C C . GLU A 1 190 ? 4.783 -11.851 -9.516 1.00 94.81 190 GLU A C 1
ATOM 1476 O O . GLU A 1 190 ? 5.883 -11.852 -10.076 1.00 94.81 190 GLU A O 1
ATOM 1481 N N . GLU A 1 191 ? 3.640 -11.894 -10.214 1.00 93.31 191 GLU A N 1
ATOM 1482 C CA . GLU A 1 191 ? 3.568 -11.932 -11.687 1.00 93.31 191 GLU A CA 1
ATOM 1483 C C . GLU A 1 191 ? 4.137 -10.670 -12.360 1.00 93.31 191 GLU A C 1
ATOM 1485 O O . GLU A 1 191 ? 4.692 -10.745 -13.458 1.00 93.31 191 GLU A O 1
ATOM 1490 N N . CYS A 1 192 ? 4.063 -9.506 -11.708 1.00 93.25 192 CYS A N 1
ATOM 1491 C CA . CYS A 1 192 ? 4.674 -8.274 -12.219 1.00 93.25 192 CYS A CA 1
ATOM 1492 C C . CYS A 1 192 ? 6.212 -8.332 -12.237 1.00 93.25 192 CYS A C 1
ATOM 1494 O O . CYS A 1 192 ? 6.837 -7.603 -13.005 1.00 93.25 192 CYS A O 1
ATOM 1496 N N . GLY A 1 193 ? 6.833 -9.187 -11.419 1.00 93.50 193 GLY A N 1
ATOM 1497 C CA . GLY A 1 193 ? 8.288 -9.338 -11.327 1.00 93.50 193 GLY A CA 1
ATOM 1498 C C . GLY A 1 193 ? 8.979 -9.594 -12.674 1.00 93.50 193 GLY A C 1
ATOM 1499 O O . GLY A 1 193 ? 9.810 -8.773 -13.075 1.00 93.50 193 GLY A O 1
ATOM 1500 N N . PRO A 1 194 ? 8.658 -10.689 -13.393 1.00 94.44 194 PRO A N 1
ATOM 1501 C CA . PRO A 1 194 ? 9.233 -10.960 -14.712 1.00 94.44 194 PRO A CA 1
ATOM 1502 C C . PRO A 1 194 ? 8.894 -9.874 -15.743 1.00 94.44 194 PRO A C 1
ATOM 1504 O O . PRO A 1 194 ? 9.762 -9.477 -16.509 1.00 94.44 194 PRO A O 1
ATOM 1507 N N . ILE A 1 195 ? 7.684 -9.306 -15.705 1.00 92.38 195 ILE A N 1
ATOM 1508 C CA . ILE A 1 195 ? 7.245 -8.251 -16.638 1.00 92.38 195 ILE A CA 1
ATOM 1509 C C . ILE A 1 195 ? 8.122 -6.994 -16.517 1.00 92.38 195 ILE A C 1
ATOM 1511 O O . ILE A 1 195 ? 8.481 -6.381 -17.523 1.00 92.38 195 ILE A O 1
ATOM 1515 N N . ILE A 1 196 ? 8.497 -6.621 -15.289 1.00 91.81 196 ILE A N 1
ATOM 1516 C CA . ILE A 1 196 ? 9.408 -5.498 -15.032 1.00 91.81 196 ILE A CA 1
ATOM 1517 C C . ILE A 1 196 ? 10.828 -5.825 -15.509 1.00 91.81 196 ILE A C 1
ATOM 1519 O O . ILE A 1 196 ? 11.488 -4.953 -16.070 1.00 91.81 196 ILE A O 1
ATOM 1523 N N . GLN A 1 197 ? 11.302 -7.061 -15.316 1.00 91.19 197 GLN A N 1
ATOM 1524 C CA . GLN A 1 197 ? 12.630 -7.488 -15.782 1.00 91.19 197 GLN A CA 1
ATOM 1525 C C . GLN A 1 197 ? 12.737 -7.475 -17.312 1.00 91.19 197 GLN A C 1
ATOM 1527 O O . GLN A 1 197 ? 13.757 -7.041 -17.845 1.00 91.19 197 GLN A O 1
ATOM 1532 N N . ASP A 1 198 ? 11.667 -7.873 -17.999 1.00 90.25 198 ASP A N 1
ATOM 1533 C CA . ASP A 1 198 ? 11.550 -7.829 -19.461 1.00 90.25 198 ASP A CA 1
ATOM 1534 C C . ASP A 1 198 ? 11.248 -6.413 -19.994 1.00 90.25 198 ASP A C 1
ATOM 1536 O O . ASP A 1 198 ? 11.213 -6.190 -21.206 1.00 90.25 198 ASP A O 1
ATOM 1540 N N . ALA A 1 199 ? 11.052 -5.443 -19.093 1.00 87.44 199 ALA A N 1
ATOM 1541 C CA . ALA A 1 199 ? 10.680 -4.063 -19.384 1.00 87.44 199 ALA A CA 1
ATOM 1542 C C . ALA A 1 199 ? 9.422 -3.929 -20.269 1.00 87.44 199 ALA A C 1
ATOM 1544 O O . ALA A 1 199 ? 9.302 -2.994 -21.070 1.00 87.44 199 ALA A O 1
ATOM 1545 N N . ASP A 1 200 ? 8.458 -4.843 -20.109 1.00 88.12 200 ASP A N 1
ATOM 1546 C CA . ASP A 1 200 ? 7.158 -4.770 -20.776 1.00 88.12 200 ASP A CA 1
ATOM 1547 C C . ASP A 1 200 ? 6.185 -3.881 -19.986 1.00 88.12 200 ASP A C 1
ATOM 1549 O O . ASP A 1 200 ? 5.258 -4.314 -19.292 1.00 88.12 200 ASP A O 1
ATOM 1553 N N . TRP A 1 201 ? 6.389 -2.573 -20.128 1.00 86.38 201 TRP A N 1
ATOM 1554 C CA . TRP A 1 201 ? 5.568 -1.553 -19.476 1.00 86.38 201 TRP A CA 1
ATOM 1555 C C . TRP A 1 201 ? 4.107 -1.562 -19.932 1.00 86.38 201 TRP A C 1
ATOM 1557 O O . TRP A 1 201 ? 3.237 -1.062 -19.221 1.00 86.38 201 TRP A O 1
ATOM 1567 N N . SER A 1 202 ? 3.819 -2.103 -21.120 1.00 86.44 202 SER A N 1
ATOM 1568 C CA . SER A 1 202 ? 2.461 -2.133 -21.662 1.00 86.44 202 SER A CA 1
ATOM 1569 C C . SER A 1 202 ? 1.578 -3.101 -20.878 1.00 86.44 202 SER A C 1
ATOM 1571 O O . SER A 1 202 ? 0.488 -2.724 -20.443 1.00 86.44 202 SER A O 1
ATOM 1573 N N . THR A 1 203 ? 2.095 -4.297 -20.596 1.00 89.31 203 THR A N 1
ATOM 1574 C CA . THR A 1 203 ? 1.417 -5.300 -19.774 1.00 89.31 203 THR A CA 1
ATOM 1575 C C . THR A 1 203 ? 1.345 -4.856 -18.313 1.00 89.31 203 THR A C 1
ATOM 1577 O O . THR A 1 203 ? 0.287 -4.969 -17.688 1.00 89.31 203 THR A O 1
ATOM 1580 N N . LEU A 1 204 ? 2.415 -4.252 -17.778 1.00 89.25 204 LEU A N 1
ATOM 1581 C CA . LEU A 1 204 ? 2.432 -3.740 -16.402 1.00 89.25 204 LEU A CA 1
ATOM 1582 C C . LEU A 1 204 ? 1.313 -2.713 -16.143 1.00 89.25 204 LEU A C 1
ATOM 1584 O O . LEU A 1 204 ? 0.625 -2.789 -15.123 1.00 89.25 204 LEU A O 1
ATOM 1588 N N . ARG A 1 205 ? 1.067 -1.802 -17.096 1.00 86.38 205 ARG A N 1
ATOM 1589 C CA . ARG A 1 205 ? -0.013 -0.794 -17.027 1.00 86.38 205 ARG A CA 1
ATOM 1590 C C . ARG A 1 205 ? -1.416 -1.392 -17.036 1.00 86.38 205 ARG A C 1
ATOM 1592 O O . ARG A 1 205 ? -2.354 -0.745 -16.584 1.00 86.38 205 ARG A O 1
ATOM 1599 N N . ILE A 1 206 ? -1.580 -2.607 -17.548 1.00 87.81 206 ILE A N 1
ATOM 1600 C CA . ILE A 1 206 ? -2.862 -3.317 -17.520 1.00 87.81 206 ILE A CA 1
ATOM 1601 C C . ILE A 1 206 ? -3.043 -4.024 -16.172 1.00 87.81 206 ILE A C 1
ATOM 1603 O O . ILE A 1 206 ? -4.159 -4.084 -15.655 1.00 87.81 206 ILE A O 1
ATOM 1607 N N . LEU A 1 207 ? -1.961 -4.545 -15.586 1.00 90.44 207 LEU A N 1
ATOM 1608 C CA . LEU A 1 207 ? -2.004 -5.323 -14.347 1.00 90.44 207 LEU A CA 1
ATOM 1609 C C . LEU A 1 207 ? -2.078 -4.457 -13.084 1.00 90.44 207 LEU A C 1
ATOM 1611 O O . LEU A 1 207 ? -2.918 -4.732 -12.225 1.00 90.44 207 LEU A O 1
ATOM 1615 N N . LEU A 1 208 ? -1.274 -3.394 -12.971 1.00 90.00 208 LEU A N 1
ATOM 1616 C CA . LEU A 1 208 ? -1.222 -2.552 -11.764 1.00 90.00 208 LEU A CA 1
ATOM 1617 C C . LEU A 1 208 ? -2.588 -1.962 -11.358 1.00 90.00 208 LEU A C 1
ATOM 1619 O O . LEU A 1 208 ? -2.950 -2.069 -10.181 1.00 90.00 208 LEU A O 1
ATOM 1623 N N . PRO A 1 209 ? -3.422 -1.428 -12.275 1.00 90.31 209 PRO A N 1
ATOM 1624 C CA . PRO A 1 209 ? -4.754 -0.938 -11.916 1.00 90.31 209 PRO A CA 1
ATOM 1625 C C . PRO A 1 209 ? -5.694 -2.021 -11.371 1.00 90.31 209 PRO A C 1
ATOM 1627 O O . PRO A 1 209 ? -6.644 -1.702 -10.661 1.00 90.31 209 PRO A O 1
ATOM 1630 N N . ARG A 1 210 ? -5.448 -3.307 -11.658 1.00 91.56 210 ARG A N 1
ATOM 1631 C CA . ARG A 1 210 ? -6.249 -4.423 -11.119 1.00 91.56 210 ARG A CA 1
ATOM 1632 C C . ARG A 1 210 ? -5.933 -4.707 -9.653 1.00 91.56 210 ARG A C 1
ATOM 1634 O O . ARG A 1 210 ? -6.712 -5.398 -9.000 1.00 91.56 210 ARG A O 1
ATOM 1641 N N . VAL A 1 211 ? -4.813 -4.200 -9.132 1.00 92.75 211 VAL A N 1
ATOM 1642 C CA . VAL A 1 211 ? -4.478 -4.263 -7.702 1.00 92.75 211 VAL A CA 1
ATOM 1643 C C . VAL A 1 211 ? -5.307 -3.243 -6.926 1.00 92.75 211 VAL A C 1
ATOM 1645 O O . VAL A 1 211 ? -5.990 -3.586 -5.959 1.00 92.75 211 VAL A O 1
ATOM 1648 N N . THR A 1 212 ? -5.278 -1.984 -7.361 1.00 90.81 212 THR A N 1
ATOM 1649 C CA . THR A 1 212 ? -5.954 -0.877 -6.670 1.00 90.81 212 THR A CA 1
ATOM 1650 C C . THR A 1 212 ? -7.451 -0.818 -6.965 1.00 90.81 212 THR A C 1
ATOM 1652 O O . THR A 1 212 ? -8.221 -0.441 -6.081 1.00 90.81 212 THR A O 1
ATOM 1655 N N . GLY A 1 213 ? -7.871 -1.218 -8.166 1.00 90.06 213 GLY A N 1
ATOM 1656 C CA . GLY A 1 213 ? -9.257 -1.224 -8.622 1.00 90.06 213 GLY A CA 1
ATOM 1657 C C . GLY A 1 213 ? -9.959 -2.586 -8.526 1.00 90.06 213 GLY A C 1
ATOM 1658 O O . GLY A 1 213 ? -9.420 -3.556 -7.980 1.00 90.06 213 GLY A O 1
ATOM 1659 N N . PRO A 1 214 ? -11.193 -2.690 -9.051 1.00 88.50 214 PRO A N 1
ATOM 1660 C CA . PRO A 1 214 ? -11.939 -3.942 -9.075 1.00 88.50 214 PRO A CA 1
ATOM 1661 C C . PRO A 1 214 ? -11.211 -5.026 -9.894 1.00 88.50 214 PRO A C 1
ATOM 1663 O O . PRO A 1 214 ? -10.649 -4.719 -10.945 1.00 88.50 214 PRO A O 1
ATOM 1666 N N . PRO A 1 215 ? -11.244 -6.303 -9.469 1.00 87.75 215 PRO A N 1
ATOM 1667 C CA . PRO A 1 215 ? -12.022 -6.860 -8.357 1.00 87.75 215 PRO A CA 1
ATOM 1668 C C . PRO A 1 215 ? -11.311 -6.815 -6.992 1.00 87.75 215 PRO A C 1
ATOM 1670 O O . PRO A 1 215 ? -11.911 -7.208 -5.990 1.00 87.75 215 PRO A O 1
ATOM 1673 N N . ASN A 1 216 ? -10.047 -6.389 -6.938 1.00 91.12 216 ASN A N 1
ATOM 1674 C CA . ASN A 1 216 ? -9.209 -6.578 -5.756 1.00 91.12 216 ASN A CA 1
ATOM 1675 C C . ASN A 1 216 ? -9.225 -5.404 -4.780 1.00 91.12 216 ASN A C 1
ATOM 1677 O O . ASN A 1 216 ? -8.961 -5.638 -3.609 1.00 91.12 216 ASN A O 1
ATOM 1681 N N . ASN A 1 217 ? -9.550 -4.186 -5.226 1.00 93.44 217 ASN A N 1
ATOM 1682 C CA . ASN A 1 217 ? -9.796 -2.996 -4.401 1.00 93.44 217 ASN A CA 1
ATOM 1683 C C . ASN A 1 217 ? -8.869 -2.894 -3.170 1.00 93.44 217 ASN A C 1
ATOM 1685 O O . ASN A 1 217 ? -9.358 -2.780 -2.040 1.00 93.44 217 ASN A O 1
ATOM 1689 N N . ALA A 1 218 ? -7.545 -2.986 -3.375 1.00 94.31 218 ALA A N 1
ATOM 1690 C CA . ALA A 1 218 ? -6.557 -3.158 -2.301 1.00 94.31 218 ALA A CA 1
ATOM 1691 C C . ALA A 1 218 ? -6.768 -2.197 -1.125 1.00 94.31 218 ALA A C 1
ATOM 1693 O O . ALA A 1 218 ? -6.739 -2.610 0.032 1.00 94.31 218 ALA A O 1
ATOM 1694 N N . ARG A 1 219 ? -7.027 -0.918 -1.426 1.00 94.25 219 ARG A N 1
ATOM 1695 C CA . ARG A 1 219 ? -7.145 0.145 -0.420 1.00 94.25 219 ARG A CA 1
ATOM 1696 C C . ARG A 1 219 ? -8.318 -0.089 0.517 1.00 94.25 219 ARG A C 1
ATOM 1698 O O . ARG A 1 219 ? -8.134 -0.154 1.726 1.00 94.25 219 ARG A O 1
ATOM 1705 N N . SER A 1 220 ? -9.500 -0.314 -0.054 1.00 93.94 220 SER A N 1
ATOM 1706 C CA . SER A 1 220 ? -10.700 -0.594 0.734 1.00 93.94 220 SER A CA 1
ATOM 1707 C C . SER A 1 220 ? -10.533 -1.863 1.569 1.00 93.94 220 SER A C 1
ATOM 1709 O O . SER A 1 220 ? -10.942 -1.894 2.724 1.00 93.94 220 SER A O 1
ATOM 1711 N N . ASN A 1 221 ? -9.902 -2.903 1.020 1.00 95.12 221 ASN A N 1
ATOM 1712 C CA . ASN A 1 221 ? -9.700 -4.153 1.748 1.00 95.12 221 ASN A CA 1
ATOM 1713 C C . ASN A 1 221 ? -8.712 -4.008 2.911 1.00 95.12 221 ASN A C 1
ATOM 1715 O O . ASN A 1 221 ? -9.017 -4.488 3.999 1.00 95.12 221 ASN A O 1
ATOM 1719 N N . LEU A 1 222 ? -7.592 -3.300 2.730 1.00 95.50 222 LEU A N 1
ATOM 1720 C CA . LEU A 1 222 ? -6.663 -2.989 3.823 1.00 95.50 222 LEU A CA 1
ATOM 1721 C C . LEU A 1 222 ? -7.350 -2.168 4.922 1.00 95.50 222 LEU A C 1
ATOM 1723 O O . LEU A 1 222 ? -7.272 -2.542 6.091 1.00 95.50 222 LEU A O 1
ATOM 1727 N N . ASP A 1 223 ? -8.088 -1.118 4.553 1.00 94.00 223 ASP A N 1
ATOM 1728 C CA . ASP A 1 223 ? -8.820 -0.274 5.507 1.00 94.00 223 ASP A CA 1
ATOM 1729 C C . ASP A 1 223 ? -9.878 -1.071 6.291 1.00 94.00 223 ASP A C 1
ATOM 1731 O O . ASP A 1 223 ? -9.986 -0.936 7.511 1.00 94.00 223 ASP A O 1
ATOM 1735 N N . ASN A 1 224 ? -10.619 -1.956 5.615 1.00 94.69 224 ASN A N 1
ATOM 1736 C CA . ASN A 1 224 ? -11.609 -2.826 6.253 1.00 94.69 224 ASN A CA 1
ATOM 1737 C C . ASN A 1 224 ? -10.960 -3.841 7.205 1.00 94.69 224 ASN A C 1
ATOM 1739 O O . ASN A 1 224 ? -11.498 -4.096 8.280 1.00 94.69 224 ASN A O 1
ATOM 1743 N N . VAL A 1 225 ? -9.803 -4.410 6.845 1.00 94.69 225 VAL A N 1
ATOM 1744 C CA . VAL A 1 225 ? -9.055 -5.303 7.744 1.00 94.69 225 VAL A CA 1
ATOM 1745 C C . VAL A 1 225 ? -8.579 -4.541 8.979 1.00 94.69 225 VAL A C 1
ATOM 1747 O O . VAL A 1 225 ? -8.755 -5.036 10.089 1.00 94.69 225 VAL A O 1
ATOM 1750 N N . ILE A 1 226 ? -8.041 -3.329 8.807 1.00 94.12 226 ILE A N 1
ATOM 1751 C CA . ILE A 1 226 ? -7.595 -2.478 9.920 1.00 94.12 226 ILE A CA 1
ATOM 1752 C C . ILE A 1 226 ? -8.763 -2.158 10.860 1.00 94.12 226 ILE A C 1
ATOM 1754 O O . ILE A 1 226 ? -8.604 -2.241 12.074 1.00 94.12 226 ILE A O 1
ATOM 1758 N N . ALA A 1 227 ? -9.944 -1.845 10.320 1.00 92.00 227 ALA A N 1
ATOM 1759 C CA . ALA A 1 227 ? -11.142 -1.559 11.111 1.00 92.00 227 ALA A CA 1
ATOM 1760 C C . ALA A 1 227 ? -11.675 -2.772 11.905 1.00 92.00 227 ALA A C 1
ATOM 1762 O O . ALA A 1 227 ? -12.448 -2.599 12.849 1.00 92.00 227 ALA A O 1
ATOM 1763 N N . LEU A 1 228 ? -11.285 -3.994 11.527 1.00 91.88 228 LEU A N 1
ATOM 1764 C CA . LEU A 1 228 ? -11.641 -5.235 12.222 1.00 91.88 228 LEU A CA 1
ATOM 1765 C C . LEU A 1 228 ? -10.588 -5.687 13.244 1.00 91.88 228 LEU A C 1
ATOM 1767 O O . LEU A 1 228 ? -10.807 -6.695 13.913 1.00 91.88 228 LEU A O 1
ATOM 1771 N N . LEU A 1 229 ? -9.451 -4.994 13.362 1.00 90.81 229 LEU A N 1
ATOM 1772 C CA . LEU A 1 229 ? -8.458 -5.281 14.397 1.00 90.81 229 LEU A CA 1
ATOM 1773 C C . LEU A 1 229 ? -8.924 -4.713 15.741 1.00 90.81 229 LEU A C 1
ATOM 1775 O O . LEU A 1 229 ? -9.240 -3.531 15.850 1.00 90.81 229 LEU A O 1
ATOM 1779 N N . ASP A 1 230 ? -8.926 -5.553 16.776 1.00 87.44 230 ASP A N 1
ATOM 1780 C CA . ASP A 1 230 ? -9.363 -5.144 18.116 1.00 87.44 230 ASP A CA 1
ATOM 1781 C C . ASP A 1 230 ? -8.284 -4.361 18.891 1.00 87.44 230 ASP A C 1
ATOM 1783 O O . ASP A 1 230 ? -8.613 -3.551 19.756 1.00 87.44 230 ASP A O 1
ATOM 1787 N N . ASP A 1 231 ? -6.994 -4.579 18.597 1.00 89.81 231 ASP A N 1
ATOM 1788 C CA . ASP A 1 231 ? -5.884 -3.893 19.275 1.00 89.81 231 ASP A CA 1
ATOM 1789 C C . ASP A 1 231 ? -5.464 -2.619 18.523 1.00 89.81 231 ASP A C 1
ATOM 1791 O O . ASP A 1 231 ? -4.911 -2.678 17.418 1.00 89.81 231 ASP A O 1
ATOM 1795 N N . THR A 1 232 ? -5.650 -1.462 19.165 1.00 88.44 232 THR A N 1
ATOM 1796 C CA . THR A 1 232 ? -5.333 -0.134 18.616 1.00 88.44 232 THR A CA 1
ATOM 1797 C C . THR A 1 232 ? -3.870 -0.001 18.201 1.00 88.44 232 THR A C 1
ATOM 1799 O O . THR A 1 232 ? -3.575 0.543 17.138 1.00 88.44 232 THR A O 1
ATOM 1802 N N . ARG A 1 233 ? -2.932 -0.581 18.961 1.00 90.81 233 ARG A N 1
ATOM 1803 C CA . ARG A 1 233 ? -1.498 -0.523 18.622 1.00 90.81 233 ARG A CA 1
ATOM 1804 C C . ARG A 1 233 ? -1.178 -1.307 17.358 1.00 90.81 233 ARG A C 1
ATOM 1806 O O . ARG A 1 233 ? -0.298 -0.916 16.588 1.00 90.81 233 ARG A O 1
ATOM 1813 N N . THR A 1 234 ? -1.851 -2.437 17.150 1.00 92.19 234 THR A N 1
ATOM 1814 C CA . THR A 1 234 ? -1.702 -3.211 15.911 1.00 92.19 234 THR A CA 1
ATOM 1815 C C . THR A 1 234 ? -2.366 -2.507 14.740 1.00 92.19 234 THR A C 1
ATOM 1817 O O . THR A 1 234 ? -1.772 -2.475 13.666 1.00 92.19 234 THR A O 1
ATOM 1820 N N . ALA A 1 235 ? -3.517 -1.868 14.956 1.00 91.94 235 ALA A N 1
ATOM 1821 C CA . ALA A 1 235 ? -4.220 -1.098 13.938 1.00 91.94 235 ALA A CA 1
ATOM 1822 C C . ALA A 1 235 ? -3.392 0.101 13.442 1.00 91.94 235 ALA A C 1
ATOM 1824 O O . ALA A 1 235 ? -3.279 0.310 12.235 1.00 91.94 235 ALA A O 1
ATOM 1825 N N . GLU A 1 236 ? -2.725 0.840 14.334 1.00 92.44 236 GLU A N 1
ATOM 1826 C CA . GLU A 1 236 ? -1.813 1.930 13.950 1.00 92.44 236 GLU A CA 1
ATOM 1827 C C . GLU A 1 236 ? -0.630 1.428 13.109 1.00 92.44 236 GLU A C 1
ATOM 1829 O O . GLU A 1 236 ? -0.290 2.015 12.079 1.00 92.44 236 GLU A O 1
ATOM 1834 N N . LYS A 1 237 ? -0.001 0.318 13.519 1.00 95.31 237 LYS A N 1
ATOM 1835 C CA . LYS A 1 237 ? 1.096 -0.305 12.757 1.00 95.31 237 LYS A CA 1
ATOM 1836 C C . LYS A 1 237 ? 0.624 -0.789 11.390 1.00 95.31 237 LYS A C 1
ATOM 1838 O O . LYS A 1 237 ? 1.299 -0.548 10.395 1.00 95.31 237 LYS A O 1
ATOM 1843 N N . ALA A 1 238 ? -0.535 -1.436 11.343 1.00 95.56 238 ALA A N 1
ATOM 1844 C CA . ALA A 1 238 ? -1.157 -1.908 10.116 1.00 95.56 238 ALA A CA 1
ATOM 1845 C C . ALA A 1 238 ? -1.493 -0.738 9.174 1.00 95.56 238 ALA A C 1
ATOM 1847 O O . ALA A 1 238 ? -1.241 -0.832 7.977 1.00 95.56 238 ALA A O 1
ATOM 1848 N N . THR A 1 239 ? -1.955 0.394 9.713 1.00 95.38 239 THR A N 1
ATOM 1849 C CA . THR A 1 239 ? -2.212 1.624 8.944 1.00 95.38 239 THR A CA 1
ATOM 1850 C C . THR A 1 239 ? -0.932 2.181 8.324 1.00 95.38 239 THR A C 1
ATOM 1852 O O . THR A 1 239 ? -0.925 2.524 7.143 1.00 95.38 239 THR A O 1
ATOM 1855 N N . LYS A 1 240 ? 0.174 2.220 9.080 1.00 96.44 240 LYS A N 1
ATOM 1856 C CA . LYS A 1 240 ? 1.482 2.649 8.553 1.00 96.44 240 LYS A CA 1
A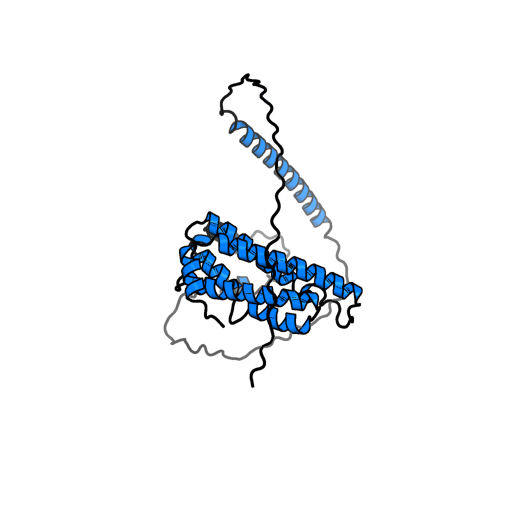TOM 1857 C C . LYS A 1 240 ? 1.976 1.726 7.441 1.00 96.44 240 LYS A C 1
ATOM 1859 O O . LYS A 1 240 ? 2.355 2.208 6.382 1.00 96.44 240 LYS A O 1
ATOM 1864 N N . LEU A 1 241 ? 1.904 0.410 7.646 1.00 97.25 241 LEU A N 1
ATOM 1865 C CA . LEU A 1 241 ? 2.301 -0.569 6.629 1.00 97.25 241 LEU A CA 1
ATOM 1866 C C . LEU A 1 241 ? 1.440 -0.478 5.365 1.00 97.25 241 LEU A C 1
ATOM 1868 O O . LEU A 1 241 ? 1.974 -0.597 4.267 1.00 97.25 241 LEU A O 1
ATOM 1872 N N . ALA A 1 242 ? 0.133 -0.245 5.505 1.00 96.38 242 ALA A N 1
ATOM 1873 C CA . ALA A 1 242 ? -0.761 -0.049 4.369 1.00 96.38 242 ALA A CA 1
ATOM 1874 C C . ALA A 1 242 ? -0.409 1.224 3.582 1.00 96.38 242 ALA A C 1
ATOM 1876 O O . ALA A 1 242 ? -0.377 1.187 2.355 1.00 96.38 242 ALA A O 1
ATOM 1877 N N . ALA A 1 243 ? -0.102 2.329 4.268 1.00 95.94 243 ALA A N 1
ATOM 1878 C CA . ALA A 1 243 ? 0.335 3.565 3.621 1.00 95.94 243 ALA A CA 1
ATOM 1879 C C . ALA A 1 243 ? 1.668 3.380 2.873 1.00 95.94 243 ALA A C 1
ATOM 1881 O O . ALA A 1 243 ? 1.750 3.709 1.692 1.00 95.94 243 ALA A O 1
ATOM 1882 N N . GLU A 1 244 ? 2.669 2.780 3.527 1.00 96.44 244 GLU A N 1
ATOM 1883 C CA . GLU A 1 244 ? 3.967 2.466 2.913 1.00 96.44 244 GLU A CA 1
ATOM 1884 C C . GLU A 1 244 ? 3.803 1.539 1.700 1.00 96.44 244 GLU A C 1
ATOM 1886 O O . GLU A 1 244 ? 4.419 1.758 0.66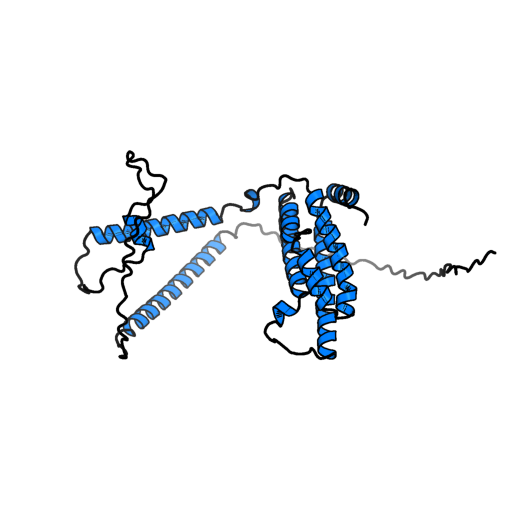3 1.00 96.44 244 GLU A O 1
ATOM 1891 N N . PHE A 1 245 ? 2.943 0.519 1.793 1.00 96.88 245 PHE A N 1
ATOM 1892 C CA . PHE A 1 245 ? 2.642 -0.368 0.670 1.00 96.88 245 PHE A CA 1
ATOM 1893 C C . PHE A 1 245 ? 2.150 0.405 -0.561 1.00 96.88 245 PHE A C 1
ATOM 1895 O O . PHE A 1 245 ? 2.634 0.149 -1.661 1.00 96.88 245 PHE A O 1
ATOM 1902 N N . PHE A 1 246 ? 1.234 1.365 -0.391 1.00 93.69 246 PHE A N 1
ATOM 1903 C CA . PHE A 1 246 ? 0.743 2.170 -1.514 1.00 93.69 246 PHE A CA 1
ATOM 1904 C C . PHE A 1 246 ? 1.777 3.144 -2.061 1.00 93.69 246 PHE A C 1
ATOM 1906 O O . PHE A 1 246 ? 1.806 3.354 -3.267 1.00 93.69 246 PHE A O 1
ATOM 1913 N N . GLU A 1 247 ? 2.638 3.700 -1.212 1.00 93.44 247 GLU A N 1
ATOM 1914 C CA . GLU A 1 247 ? 3.744 4.548 -1.660 1.00 93.44 247 GLU A CA 1
ATOM 1915 C C . GLU A 1 247 ? 4.705 3.765 -2.568 1.00 93.44 247 GLU A C 1
ATOM 1917 O O . GLU A 1 247 ? 5.049 4.218 -3.663 1.00 93.44 247 GLU A O 1
ATOM 1922 N N . TYR A 1 248 ? 5.078 2.546 -2.165 1.00 94.12 248 TYR A N 1
ATOM 1923 C CA . TYR A 1 248 ? 5.899 1.680 -3.010 1.00 94.12 248 TYR A CA 1
ATOM 1924 C C . TYR A 1 248 ? 5.149 1.199 -4.248 1.00 94.12 248 TYR A C 1
ATOM 1926 O O . TYR A 1 248 ? 5.753 1.132 -5.312 1.00 94.12 248 TYR A O 1
ATOM 1934 N N . LEU A 1 249 ? 3.849 0.911 -4.152 1.00 93.00 249 LEU A N 1
ATOM 1935 C CA . LEU A 1 249 ? 3.046 0.505 -5.304 1.00 93.00 249 LEU A CA 1
ATOM 1936 C C . LEU A 1 249 ? 2.937 1.621 -6.351 1.00 93.00 249 LEU A C 1
ATOM 1938 O O . LEU A 1 249 ? 3.089 1.357 -7.541 1.00 93.00 249 LEU A O 1
ATOM 1942 N N . ASP A 1 250 ? 2.752 2.865 -5.912 1.00 90.31 250 ASP A N 1
ATOM 1943 C CA . ASP A 1 250 ? 2.794 4.044 -6.778 1.00 90.31 250 ASP A CA 1
ATOM 1944 C C . ASP A 1 250 ? 4.192 4.268 -7.374 1.00 90.31 250 ASP A C 1
ATOM 1946 O O . ASP A 1 250 ? 4.304 4.713 -8.512 1.00 90.31 250 ASP A O 1
ATOM 1950 N N . SER A 1 251 ? 5.253 3.898 -6.649 1.00 89.56 251 SER A N 1
ATOM 1951 C CA . SER A 1 251 ? 6.635 3.945 -7.147 1.00 89.56 251 SER A CA 1
ATOM 1952 C C . SER A 1 251 ? 6.935 2.891 -8.224 1.00 89.56 251 SER A C 1
ATOM 1954 O O . SER A 1 251 ? 7.898 3.050 -8.970 1.00 89.56 251 SER A O 1
ATOM 1956 N N . ILE A 1 252 ? 6.140 1.818 -8.336 1.00 89.56 252 ILE A N 1
ATOM 1957 C CA . ILE A 1 252 ? 6.294 0.827 -9.417 1.00 89.56 252 ILE A CA 1
ATOM 1958 C C . ILE A 1 252 ? 5.879 1.447 -10.758 1.00 89.56 252 ILE A C 1
ATOM 1960 O O . ILE A 1 252 ? 6.552 1.216 -11.768 1.00 89.56 252 ILE A O 1
ATOM 1964 N N . ASP A 1 253 ? 4.796 2.235 -10.766 1.00 80.69 253 ASP A N 1
ATOM 1965 C CA . ASP A 1 253 ? 4.297 2.920 -11.960 1.00 80.69 253 ASP A CA 1
ATOM 1966 C C . ASP A 1 253 ? 5.094 4.201 -12.236 1.00 80.69 253 ASP A C 1
ATOM 1968 O O . ASP A 1 253 ? 4.756 5.319 -11.840 1.00 80.69 253 ASP A O 1
ATOM 1972 N N . PHE A 1 254 ? 6.189 4.003 -12.959 1.00 67.31 254 PHE A N 1
ATOM 1973 C CA . PHE A 1 254 ? 7.136 5.017 -13.400 1.00 67.31 254 PHE A CA 1
ATOM 1974 C C . PHE A 1 254 ? 6.498 6.252 -14.066 1.00 67.31 254 PHE A C 1
ATOM 1976 O O . PHE A 1 254 ? 7.026 7.363 -13.953 1.00 67.31 254 PHE A O 1
ATOM 1983 N N . ASN A 1 255 ? 5.357 6.091 -14.744 1.00 63.31 255 ASN A N 1
ATOM 1984 C CA . ASN A 1 255 ? 4.734 7.176 -15.497 1.00 63.31 255 ASN A CA 1
ATOM 1985 C C . ASN A 1 255 ? 4.274 8.335 -14.603 1.00 63.31 255 ASN A C 1
ATOM 1987 O O . ASN A 1 255 ? 4.441 9.480 -15.002 1.00 63.31 255 ASN A O 1
ATOM 1991 N N . LYS A 1 256 ? 3.834 8.101 -13.357 1.00 62.94 256 LYS A N 1
ATOM 1992 C CA . LYS A 1 256 ? 3.498 9.212 -12.439 1.00 62.94 256 LYS A CA 1
ATOM 1993 C C . LYS A 1 256 ? 4.670 10.177 -12.207 1.00 62.94 256 LYS A C 1
ATOM 1995 O O . LYS A 1 256 ? 4.447 11.354 -11.937 1.00 62.94 256 LYS A O 1
ATOM 2000 N N . TYR A 1 257 ? 5.906 9.691 -12.317 1.00 55.66 257 TYR A N 1
ATOM 2001 C CA . TYR A 1 257 ? 7.118 10.478 -12.086 1.00 55.66 257 TYR A CA 1
ATOM 2002 C C . TYR A 1 257 ? 7.696 11.094 -13.370 1.00 55.66 257 TYR A C 1
ATOM 2004 O O . TYR A 1 257 ? 8.398 12.101 -13.292 1.00 55.66 257 TYR A O 1
ATOM 2012 N N . TYR A 1 258 ? 7.388 10.531 -14.545 1.00 55.62 258 TYR A N 1
ATOM 2013 C CA . TYR A 1 258 ? 7.969 10.940 -15.832 1.00 55.62 258 TYR A CA 1
ATOM 2014 C C . TYR A 1 258 ? 6.945 11.292 -16.925 1.00 55.62 258 TYR A C 1
ATOM 2016 O O . TYR A 1 258 ? 7.347 11.615 -18.042 1.00 55.62 258 TYR A O 1
ATOM 2024 N N . ASP A 1 259 ? 5.648 11.357 -16.604 1.00 50.34 259 ASP A N 1
ATOM 2025 C CA . ASP A 1 259 ? 4.565 11.872 -17.468 1.00 50.34 259 ASP A CA 1
ATOM 2026 C C . ASP A 1 259 ? 4.809 13.321 -17.941 1.00 50.34 259 ASP A C 1
ATOM 2028 O O . ASP A 1 259 ? 4.167 13.800 -18.874 1.00 50.34 259 ASP A O 1
ATOM 2032 N N . ALA A 1 260 ? 5.793 14.016 -17.363 1.00 53.56 260 ALA A N 1
ATOM 2033 C CA . ALA A 1 260 ? 6.303 15.284 -17.878 1.00 53.56 260 ALA A CA 1
ATOM 2034 C C . ALA A 1 260 ? 7.058 15.162 -19.223 1.00 53.56 260 ALA A C 1
ATOM 2036 O O . ALA A 1 260 ? 7.356 16.186 -19.837 1.00 53.56 260 ALA A O 1
ATOM 2037 N N . MET A 1 261 ? 7.376 13.952 -19.703 1.00 49.81 261 MET A N 1
ATOM 2038 C CA . MET A 1 261 ? 8.043 13.727 -20.993 1.00 49.81 261 MET A CA 1
ATOM 2039 C C . MET A 1 261 ? 7.162 12.920 -21.955 1.00 49.81 261 MET A C 1
ATOM 2041 O O . MET A 1 261 ? 7.385 11.723 -22.165 1.00 49.81 261 MET A O 1
ATOM 2045 N N . PRO A 1 262 ? 6.174 13.560 -22.602 1.00 47.53 262 PRO A N 1
ATOM 2046 C CA . PRO A 1 262 ? 5.450 12.925 -23.687 1.00 47.53 262 PRO A CA 1
ATOM 2047 C C . PRO A 1 262 ? 6.443 12.694 -24.835 1.00 47.53 262 PRO A C 1
ATOM 2049 O O . PRO A 1 262 ? 7.022 13.649 -25.343 1.00 47.53 262 PRO A O 1
ATOM 2052 N N . SER A 1 263 ? 6.627 11.438 -25.257 1.00 53.97 263 SER A N 1
ATOM 2053 C CA . SER A 1 263 ? 7.327 11.001 -26.488 1.00 53.97 263 SER A CA 1
ATOM 2054 C C . SER A 1 263 ? 8.818 10.627 -26.457 1.00 53.97 263 SER A C 1
ATOM 2056 O O . SER A 1 263 ? 9.378 10.383 -27.526 1.00 53.97 263 SER A O 1
ATOM 2058 N N . VAL A 1 264 ? 9.484 10.477 -25.307 1.00 57.53 264 VAL A N 1
ATOM 2059 C CA . VAL A 1 264 ? 10.871 9.970 -25.340 1.00 57.53 264 VAL A CA 1
ATOM 2060 C C . VAL A 1 264 ? 10.868 8.442 -25.404 1.00 57.53 264 VAL A C 1
ATOM 2062 O O . VAL A 1 264 ? 10.503 7.765 -24.446 1.00 57.53 264 VAL A O 1
ATOM 2065 N N . THR A 1 265 ? 11.302 7.883 -26.536 1.00 62.72 265 THR A N 1
ATOM 2066 C CA . THR A 1 265 ? 11.742 6.486 -26.602 1.00 62.72 265 THR A CA 1
ATOM 2067 C C . THR A 1 265 ? 12.869 6.306 -25.592 1.00 62.72 265 THR A C 1
ATOM 2069 O O . THR A 1 265 ? 13.968 6.831 -25.786 1.00 62.72 265 THR A O 1
ATOM 2072 N N . LEU A 1 266 ? 12.576 5.619 -24.490 1.00 68.38 266 LEU A N 1
ATOM 2073 C CA . LEU A 1 266 ? 13.531 5.346 -23.423 1.00 68.38 266 LEU A CA 1
ATOM 2074 C C . LEU A 1 266 ? 14.742 4.638 -24.032 1.00 68.38 266 LEU A C 1
ATOM 2076 O O . LEU A 1 266 ? 14.603 3.623 -24.719 1.00 68.38 266 LEU A O 1
ATOM 2080 N N . THR A 1 267 ? 15.937 5.181 -23.814 1.00 77.69 267 THR A N 1
ATOM 2081 C CA . THR A 1 267 ? 17.159 4.491 -24.241 1.00 77.69 267 THR A CA 1
ATOM 2082 C C . THR A 1 267 ? 17.287 3.170 -23.476 1.00 77.69 267 THR A C 1
ATOM 2084 O O . THR A 1 267 ? 16.844 3.071 -22.333 1.00 77.69 267 THR A O 1
ATOM 2087 N N . GLY A 1 268 ? 17.918 2.147 -24.063 1.00 80.31 268 GLY A N 1
ATOM 2088 C CA . GLY A 1 268 ? 18.045 0.835 -23.406 1.00 80.31 268 GLY A CA 1
ATOM 2089 C C . GLY A 1 268 ? 18.701 0.899 -22.016 1.00 80.31 268 GLY A C 1
ATOM 2090 O O . GLY A 1 268 ? 18.294 0.180 -21.109 1.00 80.31 268 GLY A O 1
ATOM 2091 N N . ALA A 1 269 ? 19.655 1.817 -21.818 1.00 83.81 269 ALA A N 1
ATOM 2092 C CA . ALA A 1 269 ? 20.302 2.040 -20.524 1.00 83.81 269 ALA A CA 1
ATOM 2093 C C . ALA A 1 269 ? 19.356 2.658 -19.479 1.00 83.81 269 ALA A C 1
ATOM 2095 O O . ALA A 1 269 ? 19.361 2.238 -18.326 1.00 83.81 269 ALA A O 1
ATOM 2096 N N . GLN A 1 270 ? 18.526 3.625 -19.880 1.00 82.38 270 GLN A N 1
ATOM 2097 C CA . GLN A 1 270 ? 17.497 4.194 -19.006 1.00 82.38 270 GLN A CA 1
ATOM 2098 C C . GLN A 1 270 ? 16.441 3.140 -18.663 1.00 82.38 270 GLN A C 1
ATOM 2100 O O . GLN A 1 270 ? 16.087 2.981 -17.501 1.00 82.38 270 GLN A O 1
ATOM 2105 N N . ASN A 1 271 ? 16.019 2.348 -19.652 1.00 83.81 271 ASN A N 1
ATOM 2106 C CA . ASN A 1 271 ? 15.045 1.280 -19.462 1.00 83.81 271 ASN A CA 1
ATOM 2107 C C . ASN A 1 271 ? 15.500 0.250 -18.411 1.00 83.81 271 ASN A C 1
ATOM 2109 O O . ASN A 1 271 ? 14.722 -0.148 -17.549 1.00 83.81 271 ASN A O 1
ATOM 2113 N N . ALA A 1 272 ? 16.785 -0.118 -18.430 1.00 86.75 272 ALA A N 1
ATOM 2114 C CA . ALA A 1 272 ? 17.373 -1.011 -17.435 1.00 86.75 272 ALA A CA 1
ATOM 2115 C C . ALA A 1 272 ? 17.391 -0.402 -16.020 1.00 86.75 272 ALA A C 1
ATOM 2117 O O . ALA A 1 272 ? 17.080 -1.091 -15.051 1.00 86.75 272 ALA A O 1
ATOM 2118 N N . GLN A 1 273 ? 17.707 0.892 -15.890 1.00 87.25 273 GLN A N 1
ATOM 2119 C CA . GLN A 1 273 ? 17.658 1.589 -14.597 1.00 87.25 273 GLN A CA 1
ATOM 2120 C C . GLN A 1 273 ? 16.234 1.625 -14.028 1.00 87.25 273 GLN A C 1
ATOM 2122 O O . GLN A 1 273 ? 16.047 1.498 -12.818 1.00 87.25 273 GLN A O 1
ATOM 2127 N N . TYR A 1 274 ? 15.226 1.753 -14.892 1.00 85.75 274 TYR A N 1
ATOM 2128 C CA . TYR A 1 274 ? 13.825 1.741 -14.478 1.00 85.75 274 TYR A CA 1
ATOM 2129 C C . TYR A 1 274 ? 13.348 0.357 -14.078 1.00 85.75 274 TYR A C 1
ATOM 2131 O O . TYR A 1 274 ? 12.730 0.223 -13.027 1.00 85.75 274 TYR A O 1
ATOM 2139 N N . ALA A 1 275 ? 13.708 -0.676 -14.837 1.00 90.19 275 ALA A N 1
ATOM 2140 C CA . ALA A 1 275 ? 13.462 -2.056 -14.436 1.00 90.19 275 ALA A CA 1
ATOM 2141 C C . ALA A 1 275 ? 14.070 -2.352 -13.053 1.00 90.19 275 ALA A C 1
ATOM 2143 O O . ALA A 1 275 ? 13.422 -2.957 -12.199 1.00 90.19 275 ALA A O 1
ATOM 2144 N N . GLU A 1 276 ? 15.280 -1.855 -12.782 1.00 92.38 276 GLU A N 1
ATOM 2145 C CA . GLU A 1 276 ? 15.922 -2.009 -11.477 1.00 92.38 276 GLU A CA 1
ATOM 2146 C C . GLU A 1 276 ? 15.182 -1.247 -10.361 1.00 92.38 276 GLU A C 1
ATOM 2148 O O . GLU A 1 276 ? 14.962 -1.799 -9.279 1.00 92.38 276 GLU A O 1
ATOM 2153 N N . PHE A 1 277 ? 14.779 0.004 -10.604 1.00 92.12 277 PHE A N 1
ATOM 2154 C CA . PHE A 1 277 ? 14.037 0.811 -9.632 1.00 92.12 277 PHE A CA 1
ATOM 2155 C C . PHE A 1 277 ? 12.654 0.220 -9.327 1.00 92.12 277 PHE A C 1
ATOM 2157 O O . PHE A 1 277 ? 12.355 -0.063 -8.165 1.00 92.12 277 PHE A O 1
ATOM 2164 N N . SER A 1 278 ? 11.844 -0.033 -10.357 1.00 92.75 278 SER A N 1
ATOM 2165 C CA . SER A 1 278 ? 10.511 -0.625 -10.219 1.00 92.75 278 SER A CA 1
ATOM 2166 C C . SER A 1 278 ? 10.587 -2.030 -9.618 1.00 92.75 278 SER A C 1
ATOM 2168 O O . SER A 1 278 ? 9.754 -2.384 -8.788 1.00 92.75 278 SER A O 1
ATOM 2170 N N . GLY A 1 279 ? 11.619 -2.813 -9.953 1.00 94.06 279 GLY A N 1
ATOM 2171 C CA . GLY A 1 279 ? 11.854 -4.130 -9.362 1.00 94.06 279 GLY A CA 1
ATOM 2172 C C . GLY A 1 279 ? 12.157 -4.054 -7.863 1.00 94.06 279 GLY A C 1
ATOM 2173 O O . GLY A 1 279 ? 11.591 -4.814 -7.077 1.00 94.06 279 GLY A O 1
ATOM 2174 N N . LYS A 1 280 ? 12.992 -3.099 -7.431 1.00 95.38 280 LYS A N 1
ATOM 2175 C CA . LYS A 1 280 ? 13.242 -2.848 -6.000 1.00 95.38 280 LYS A CA 1
ATOM 2176 C C . LYS A 1 280 ? 11.973 -2.392 -5.281 1.00 95.38 280 LYS A C 1
ATOM 2178 O O . LYS A 1 280 ? 11.677 -2.915 -4.208 1.00 95.38 280 LYS A O 1
ATOM 2183 N N . ALA A 1 281 ? 11.217 -1.465 -5.869 1.00 95.19 281 ALA A N 1
ATOM 2184 C CA . ALA A 1 281 ? 9.953 -0.990 -5.308 1.00 95.19 281 ALA A CA 1
ATOM 2185 C C . ALA A 1 281 ? 8.941 -2.136 -5.149 1.00 95.19 281 ALA A C 1
ATOM 2187 O O . ALA A 1 281 ? 8.334 -2.269 -4.087 1.00 95.19 281 ALA A O 1
ATOM 2188 N N . LEU A 1 282 ? 8.833 -3.020 -6.147 1.00 95.81 282 LEU A N 1
ATOM 2189 C CA . LEU A 1 282 ? 7.969 -4.199 -6.105 1.00 95.81 282 LEU A CA 1
ATOM 2190 C C . LEU A 1 282 ? 8.338 -5.145 -4.956 1.00 95.81 282 LEU A C 1
ATOM 2192 O O . LEU A 1 282 ? 7.466 -5.559 -4.191 1.00 95.81 282 LEU A O 1
ATOM 2196 N N . VAL A 1 283 ? 9.626 -5.467 -4.805 1.00 97.00 283 VAL A N 1
ATOM 2197 C CA . VAL A 1 283 ? 10.102 -6.346 -3.725 1.00 97.00 283 VAL A CA 1
ATOM 2198 C C . VAL A 1 283 ? 9.765 -5.755 -2.358 1.00 97.00 283 VAL A C 1
ATOM 2200 O O . VAL A 1 283 ? 9.298 -6.473 -1.473 1.00 97.00 283 VAL A O 1
ATOM 2203 N N . VAL A 1 284 ? 9.963 -4.448 -2.176 1.00 97.38 284 VAL A N 1
ATOM 2204 C CA . VAL A 1 284 ? 9.625 -3.787 -0.911 1.00 97.38 284 VAL A CA 1
ATOM 2205 C C . VAL A 1 284 ? 8.111 -3.765 -0.694 1.00 97.38 284 VAL A C 1
ATOM 2207 O O . VAL A 1 284 ? 7.666 -4.078 0.408 1.00 97.38 284 VAL A O 1
ATOM 2210 N N . ALA A 1 285 ? 7.305 -3.486 -1.721 1.00 96.81 285 ALA A N 1
ATOM 2211 C CA . ALA A 1 285 ? 5.846 -3.534 -1.625 1.00 96.81 285 ALA A CA 1
ATOM 2212 C C . ALA A 1 285 ? 5.352 -4.919 -1.166 1.00 96.81 285 ALA A C 1
ATOM 2214 O O . ALA A 1 285 ? 4.568 -5.010 -0.219 1.00 96.81 285 ALA A O 1
ATOM 2215 N N . LEU A 1 286 ? 5.874 -5.999 -1.758 1.00 96.81 286 LEU A N 1
ATOM 2216 C CA . LEU A 1 286 ? 5.577 -7.374 -1.339 1.00 96.81 286 LEU A CA 1
ATOM 2217 C C . LEU A 1 286 ? 5.957 -7.621 0.128 1.00 96.81 286 LEU A C 1
ATOM 2219 O O . LEU A 1 286 ? 5.149 -8.141 0.896 1.00 96.81 286 LEU A O 1
ATOM 2223 N N . GLN A 1 287 ? 7.140 -7.175 0.560 1.00 97.56 287 GLN A N 1
ATOM 2224 C CA . GLN A 1 287 ? 7.571 -7.303 1.958 1.00 97.56 287 GLN A CA 1
ATOM 2225 C C . GLN A 1 287 ? 6.665 -6.539 2.933 1.00 97.56 287 GLN A C 1
ATOM 2227 O O . GLN A 1 287 ? 6.407 -7.018 4.042 1.00 97.56 287 GLN A O 1
ATOM 2232 N N . LYS A 1 288 ? 6.177 -5.350 2.552 1.00 97.50 288 LYS A N 1
ATOM 2233 C CA . LYS A 1 288 ? 5.238 -4.567 3.371 1.00 97.50 288 LYS A CA 1
ATOM 2234 C C . LYS A 1 288 ? 3.880 -5.246 3.468 1.00 97.50 288 LYS A C 1
ATOM 2236 O O . LYS A 1 288 ? 3.328 -5.312 4.566 1.00 97.50 288 LYS A O 1
ATOM 2241 N N . LEU A 1 289 ? 3.389 -5.815 2.368 1.00 96.81 289 LEU A N 1
ATOM 2242 C CA . LEU A 1 289 ? 2.157 -6.599 2.362 1.00 96.81 289 LEU A CA 1
ATOM 2243 C C . LEU A 1 289 ? 2.289 -7.858 3.233 1.00 96.81 289 LEU A C 1
ATOM 2245 O O . LEU A 1 289 ? 1.423 -8.118 4.066 1.00 96.81 289 LEU A O 1
ATOM 2249 N N . ASP A 1 290 ? 3.399 -8.588 3.134 1.00 96.94 290 ASP A N 1
ATOM 2250 C CA . ASP A 1 290 ? 3.670 -9.752 3.985 1.00 96.94 290 ASP A CA 1
ATOM 2251 C C . ASP A 1 290 ? 3.777 -9.375 5.464 1.00 96.94 290 ASP A C 1
ATOM 2253 O O . ASP A 1 290 ? 3.220 -10.053 6.330 1.00 96.94 290 ASP A O 1
ATOM 2257 N N . SER A 1 291 ? 4.433 -8.253 5.764 1.00 97.00 291 SER A N 1
ATOM 2258 C CA . SER A 1 291 ? 4.516 -7.713 7.124 1.00 97.00 291 SER A CA 1
ATOM 2259 C C . SER A 1 291 ? 3.135 -7.339 7.663 1.00 97.00 291 SER A C 1
ATOM 2261 O O . SER A 1 291 ? 2.840 -7.603 8.828 1.00 97.00 291 SER A O 1
ATOM 2263 N N . PHE A 1 292 ? 2.265 -6.770 6.825 1.00 97.12 292 PHE A N 1
ATOM 2264 C CA . PHE A 1 292 ? 0.881 -6.466 7.182 1.00 97.12 292 PHE A CA 1
ATOM 2265 C C . PHE A 1 292 ? 0.097 -7.749 7.481 1.00 97.12 292 PHE A C 1
ATOM 2267 O O . PHE A 1 292 ? -0.521 -7.867 8.538 1.00 97.12 292 PHE A O 1
ATOM 2274 N N . LEU A 1 293 ? 0.175 -8.750 6.600 1.00 95.31 293 LEU A N 1
ATOM 2275 C CA . LEU A 1 293 ? -0.488 -10.043 6.788 1.00 95.31 293 LEU A CA 1
ATOM 2276 C C . LEU A 1 293 ? 0.046 -10.782 8.027 1.00 95.31 293 LEU A C 1
ATOM 2278 O O . LEU A 1 293 ? -0.704 -11.473 8.724 1.00 95.31 293 LEU A O 1
ATOM 2282 N N . ALA A 1 294 ? 1.325 -10.623 8.366 1.00 95.44 294 ALA A N 1
ATOM 2283 C CA . ALA A 1 294 ? 1.913 -11.209 9.566 1.00 95.44 294 ALA A CA 1
ATOM 2284 C C . ALA A 1 294 ? 1.259 -10.693 10.861 1.00 95.44 294 ALA A C 1
ATOM 2286 O O . ALA A 1 294 ? 1.112 -11.482 11.796 1.00 95.44 294 ALA A O 1
ATOM 2287 N N . LEU A 1 295 ? 0.797 -9.435 10.892 1.00 94.62 295 LEU A N 1
ATOM 2288 C CA . LEU A 1 295 ? 0.100 -8.843 12.045 1.00 94.62 295 LEU A CA 1
ATOM 2289 C C . LEU A 1 295 ? -1.302 -9.422 12.278 1.00 94.62 295 LEU A C 1
ATOM 2291 O O . LEU A 1 295 ? -1.844 -9.281 13.372 1.00 94.62 295 LEU A O 1
ATOM 2295 N N . LEU A 1 296 ? -1.897 -10.060 11.270 1.00 94.00 296 LEU A N 1
ATOM 2296 C CA . LEU A 1 296 ? -3.269 -10.550 11.353 1.00 94.00 296 LEU A CA 1
ATOM 2297 C C . LEU A 1 296 ? -3.378 -11.836 12.191 1.00 94.00 296 LEU A C 1
ATOM 2299 O O . LEU A 1 296 ? -2.454 -12.665 12.168 1.00 94.00 296 LEU A O 1
ATOM 2303 N N . PRO A 1 297 ? -4.527 -12.066 12.859 1.00 93.12 297 PRO A N 1
ATOM 2304 C CA . PRO A 1 297 ? -4.802 -13.312 13.566 1.00 93.12 297 PRO A CA 1
ATOM 2305 C C . PRO A 1 297 ? -4.615 -14.537 12.661 1.00 93.12 297 PRO A C 1
ATOM 2307 O O . PRO A 1 297 ? -5.050 -14.554 11.507 1.00 93.12 297 PRO A O 1
ATOM 2310 N N . SER A 1 298 ? -3.978 -15.588 13.184 1.00 90.69 298 SER A N 1
ATOM 2311 C CA . SER A 1 298 ? -3.692 -16.817 12.426 1.00 90.69 298 SER A CA 1
ATOM 2312 C C . SER A 1 298 ? -4.957 -17.512 11.919 1.00 90.69 298 SER A C 1
ATOM 2314 O O . SER A 1 298 ? -4.955 -18.019 10.801 1.00 90.69 298 SER A O 1
ATOM 2316 N N . GLN A 1 299 ? -6.042 -17.477 12.698 1.00 90.69 299 GLN A N 1
ATOM 2317 C CA . GLN A 1 299 ? -7.329 -18.059 12.316 1.00 90.69 299 GLN A CA 1
ATOM 2318 C C . GLN A 1 299 ? -7.927 -17.371 11.082 1.00 90.69 299 GLN A C 1
ATOM 2320 O O . GLN A 1 299 ? -8.226 -18.039 10.100 1.00 90.69 299 GLN A O 1
ATOM 2325 N N . ALA A 1 300 ? -7.990 -16.035 11.073 1.00 90.31 300 ALA A N 1
ATOM 2326 C CA . ALA A 1 300 ? -8.522 -15.278 9.937 1.00 90.31 300 ALA A CA 1
ATOM 2327 C C . ALA A 1 300 ? -7.725 -15.519 8.641 1.00 90.31 300 ALA A C 1
ATOM 2329 O O . ALA A 1 300 ? -8.297 -15.535 7.551 1.00 90.31 300 ALA A O 1
ATOM 2330 N N . LYS A 1 301 ? -6.408 -15.746 8.756 1.00 91.94 301 LYS A N 1
ATOM 2331 C CA . LYS A 1 301 ? -5.551 -16.136 7.626 1.00 91.94 301 LYS A CA 1
ATOM 2332 C C . LYS A 1 301 ? -5.837 -17.550 7.131 1.00 91.94 301 LYS A C 1
ATOM 2334 O O . LYS A 1 301 ? -5.936 -17.746 5.926 1.00 91.94 301 LYS A O 1
ATOM 2339 N N . ALA A 1 302 ? -5.972 -18.519 8.035 1.00 91.38 302 ALA A N 1
ATOM 2340 C CA . ALA A 1 302 ? -6.290 -19.898 7.670 1.00 91.38 302 ALA A CA 1
ATOM 2341 C C . ALA A 1 302 ? -7.656 -19.994 6.970 1.00 91.38 302 ALA A C 1
ATOM 2343 O O . ALA A 1 302 ? -7.782 -20.658 5.938 1.00 91.38 302 ALA A O 1
ATOM 2344 N N . ASP A 1 303 ? -8.646 -19.258 7.476 1.00 91.56 303 ASP A N 1
ATOM 2345 C CA . ASP A 1 303 ? -9.970 -19.158 6.864 1.00 91.56 303 ASP A CA 1
ATOM 2346 C C . ASP A 1 303 ? -9.878 -18.545 5.459 1.00 91.56 303 ASP A C 1
ATOM 2348 O O . ASP A 1 303 ? -10.450 -19.078 4.512 1.00 91.56 303 ASP A O 1
ATOM 2352 N N . ALA A 1 304 ? -9.101 -17.469 5.288 1.00 91.69 304 ALA A N 1
ATOM 2353 C CA . ALA A 1 304 ? -8.901 -16.835 3.984 1.00 91.69 304 ALA A CA 1
ATOM 2354 C C . ALA A 1 304 ? -8.223 -17.766 2.966 1.00 91.69 304 ALA A C 1
ATOM 2356 O O . ALA A 1 304 ? -8.654 -17.820 1.818 1.00 91.69 304 ALA A O 1
ATOM 2357 N N . ILE A 1 305 ? -7.203 -18.522 3.383 1.00 90.38 305 ILE A N 1
ATOM 2358 C CA . ILE A 1 305 ? -6.523 -19.506 2.526 1.00 90.38 305 ILE A CA 1
ATOM 2359 C C . ILE A 1 305 ? -7.499 -20.609 2.096 1.00 90.38 305 ILE A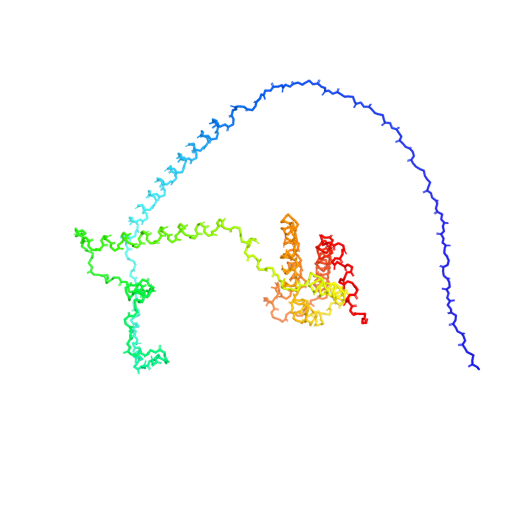 C 1
ATOM 2361 O O . ILE A 1 305 ? -7.521 -20.990 0.933 1.00 90.38 305 ILE A O 1
ATOM 2365 N N . THR A 1 306 ? -8.351 -21.081 3.009 1.00 91.56 306 THR A N 1
ATOM 2366 C CA . THR A 1 306 ? -9.348 -22.126 2.713 1.00 91.56 306 THR A CA 1
ATOM 2367 C C . THR A 1 306 ? -10.411 -21.650 1.719 1.00 91.56 306 THR A C 1
ATOM 2369 O O . THR A 1 306 ? -10.908 -22.434 0.916 1.00 91.56 306 THR A O 1
ATOM 2372 N N . GLN A 1 307 ? -10.770 -20.366 1.771 1.00 86.69 307 GLN A N 1
ATOM 2373 C CA . GLN A 1 307 ? -11.765 -19.754 0.884 1.00 86.69 307 GLN A CA 1
ATOM 2374 C C . GLN A 1 307 ? -11.174 -19.265 -0.444 1.00 86.69 307 GLN A C 1
ATOM 2376 O O . GLN A 1 307 ? -11.911 -18.757 -1.293 1.00 86.69 307 GLN A O 1
ATOM 2381 N N . MET A 1 308 ? -9.857 -19.373 -0.634 1.00 82.88 308 MET A N 1
ATOM 2382 C CA . MET A 1 308 ? -9.225 -18.978 -1.880 1.00 82.88 308 MET A CA 1
ATOM 2383 C C . MET A 1 308 ? -9.543 -20.017 -2.965 1.00 82.88 308 MET A C 1
ATOM 2385 O O . MET A 1 308 ? -9.220 -21.194 -2.797 1.00 82.88 308 MET A O 1
ATOM 2389 N N . PRO A 1 309 ? -10.173 -19.621 -4.083 1.00 73.50 309 PRO A N 1
ATOM 2390 C CA . PRO A 1 309 ? -10.330 -20.516 -5.219 1.00 73.50 309 PRO A CA 1
ATOM 2391 C C . PRO A 1 309 ? -8.947 -20.849 -5.790 1.00 73.50 309 PRO A C 1
ATOM 2393 O O . PRO A 1 309 ? -8.195 -19.947 -6.156 1.00 73.50 309 PRO A O 1
ATOM 2396 N N . VAL A 1 310 ? -8.620 -22.140 -5.852 1.00 63.66 310 VAL A N 1
ATOM 2397 C CA . VAL A 1 310 ? -7.447 -22.637 -6.578 1.00 63.66 310 VAL A CA 1
ATOM 2398 C C . VAL A 1 310 ? -7.758 -22.487 -8.066 1.00 63.66 310 VAL A C 1
ATOM 2400 O O . VAL A 1 310 ? -8.672 -23.152 -8.559 1.00 63.66 310 VAL A O 1
ATOM 2403 N N . TYR A 1 311 ? -7.059 -21.578 -8.742 1.00 51.31 311 TYR A N 1
ATOM 2404 C CA . TYR A 1 311 ? -7.137 -21.389 -10.192 1.00 51.31 311 TYR A CA 1
ATOM 2405 C C . TYR A 1 311 ? -5.923 -22.001 -10.882 1.00 51.31 311 TYR A C 1
ATOM 2407 O O . TYR A 1 311 ? -4.824 -21.947 -10.287 1.00 51.31 311 TYR A O 1
#

pLDDT: mean 70.3, std 21.19, range [32.59, 97.56]

Organism: NCBI:txid1157962